Protein AF-A0AAV9LAZ7-F1 (afdb_monomer_lite)

Organism: NCBI:txid50273

Foldseek 3Di:
DPPDCPVLVVVLVVPPPPPDDDDDDLLVVLVVLQVVVLVPDDLDAADPVLVVVQVVLVVVCVVLVLDQPQVVVCVVPVLLVVLLVLLLVLLCVVCSNQSHYLQLSQLLSSLSRSVSSPDPDRDDSSVSNLSSLLSSQLSCVVPPPDRRPSCVDPCNVSSVVSNVVSCVSSVNSSDHDDPLSCLSNVCNVPPDDDVCSVVSSVVVSVVSSVVSPDD

Structure (mmCIF, N/CA/C/O backbone):
data_AF-A0AAV9LAZ7-F1
#
_entry.id   AF-A0AAV9LAZ7-F1
#
loop_
_atom_site.group_PDB
_atom_site.id
_atom_site.type_symbol
_atom_site.label_atom_id
_atom_site.label_alt_id
_atom_site.label_comp_id
_atom_site.label_asym_id
_atom_site.label_entity_id
_atom_site.label_seq_id
_atom_site.pdbx_PDB_ins_code
_atom_site.Cartn_x
_atom_site.Cartn_y
_atom_site.Cartn_z
_atom_site.occupancy
_atom_site.B_iso_or_equiv
_atom_site.auth_seq_id
_atom_site.auth_comp_id
_atom_site.auth_asym_id
_atom_site.auth_atom_id
_atom_site.pdbx_PDB_model_num
ATOM 1 N N . MET A 1 1 ? 15.248 10.815 -21.400 1.00 32.19 1 MET A N 1
ATOM 2 C CA . MET A 1 1 ? 16.342 9.823 -21.370 1.00 32.19 1 MET A CA 1
ATOM 3 C C . MET A 1 1 ? 15.747 8.508 -20.912 1.00 32.19 1 MET A C 1
ATOM 5 O O . MET A 1 1 ? 15.080 8.504 -19.887 1.00 32.19 1 MET A O 1
ATOM 9 N N . ALA A 1 2 ? 15.869 7.450 -21.712 1.00 30.05 2 ALA A N 1
ATOM 10 C CA . ALA A 1 2 ? 15.444 6.115 -21.309 1.00 30.05 2 ALA A CA 1
ATOM 11 C C . ALA A 1 2 ? 16.478 5.596 -20.306 1.00 30.05 2 ALA A C 1
ATOM 13 O O . ALA A 1 2 ? 17.638 5.443 -20.672 1.00 30.05 2 ALA A O 1
ATOM 14 N N . GLU A 1 3 ? 16.090 5.432 -19.042 1.00 40.31 3 GLU A N 1
ATOM 15 C CA . GLU A 1 3 ? 16.963 4.809 -18.047 1.00 40.31 3 GLU A CA 1
ATOM 16 C C . GLU A 1 3 ? 17.250 3.373 -18.489 1.00 40.31 3 GLU A C 1
ATOM 18 O O . GLU A 1 3 ? 16.327 2.610 -18.785 1.00 40.31 3 GLU A O 1
ATOM 23 N N . ASP A 1 4 ? 18.536 3.055 -18.629 1.00 41.69 4 ASP A N 1
ATOM 24 C CA . ASP A 1 4 ? 19.008 1.732 -19.001 1.00 41.69 4 ASP A CA 1
ATOM 25 C C . ASP A 1 4 ? 18.886 0.820 -17.787 1.00 41.69 4 ASP A C 1
ATOM 27 O O . ASP A 1 4 ? 19.677 0.841 -16.845 1.00 41.69 4 ASP A O 1
ATOM 31 N N . TRP A 1 5 ? 17.809 0.053 -17.792 1.00 41.12 5 TRP A N 1
ATOM 32 C CA . TRP A 1 5 ? 17.502 -0.862 -16.718 1.00 41.12 5 TRP A CA 1
ATOM 33 C C . TRP A 1 5 ? 18.360 -2.144 -16.749 1.00 41.12 5 TRP A C 1
ATOM 35 O O . TRP A 1 5 ? 18.297 -2.937 -15.808 1.00 41.12 5 TRP A O 1
ATOM 45 N N . GLY A 1 6 ? 19.161 -2.366 -17.800 1.00 35.44 6 GLY A N 1
ATOM 46 C CA . GLY A 1 6 ? 19.909 -3.608 -18.025 1.00 35.44 6 GLY A CA 1
ATOM 47 C C . GLY A 1 6 ? 20.908 -3.955 -16.918 1.00 35.44 6 GLY A C 1
ATOM 48 O O . GLY A 1 6 ? 20.970 -5.109 -16.485 1.00 35.44 6 GLY A O 1
ATOM 49 N N . ASP A 1 7 ? 21.627 -2.961 -16.399 1.00 43.12 7 ASP A N 1
ATOM 50 C CA . ASP A 1 7 ? 22.674 -3.173 -15.389 1.00 43.12 7 ASP A CA 1
ATOM 51 C C . ASP A 1 7 ? 22.112 -3.506 -14.001 1.00 43.12 7 ASP A C 1
ATOM 53 O O . ASP A 1 7 ? 22.652 -4.353 -13.285 1.00 43.12 7 ASP A O 1
ATOM 57 N N . ILE A 1 8 ? 20.969 -2.914 -13.639 1.00 39.97 8 ILE A N 1
ATOM 58 C CA . ILE A 1 8 ? 20.260 -3.227 -12.389 1.00 39.97 8 ILE A CA 1
ATOM 59 C C . ILE A 1 8 ? 19.784 -4.689 -12.411 1.00 39.97 8 ILE A C 1
ATOM 61 O O . ILE A 1 8 ? 19.845 -5.391 -11.400 1.00 39.97 8 ILE A O 1
ATOM 65 N N . PHE A 1 9 ? 19.344 -5.174 -13.574 1.00 42.06 9 PHE A N 1
ATOM 66 C CA . PHE A 1 9 ? 18.783 -6.516 -13.730 1.00 42.06 9 PHE A CA 1
ATOM 67 C C . PHE A 1 9 ? 19.828 -7.628 -13.728 1.00 42.06 9 PHE A C 1
ATOM 69 O O . PHE A 1 9 ? 19.547 -8.713 -13.216 1.00 42.06 9 PHE A O 1
ATOM 76 N N . LYS A 1 10 ? 21.040 -7.357 -14.220 1.00 39.84 10 LYS A N 1
ATOM 77 C CA . LYS A 1 10 ? 22.149 -8.320 -14.208 1.00 39.84 10 LYS A CA 1
ATOM 78 C C . LYS A 1 10 ? 22.588 -8.678 -12.784 1.00 39.84 10 LYS A C 1
ATOM 80 O O . LYS A 1 10 ? 22.866 -9.840 -12.500 1.00 39.84 10 LYS A O 1
ATOM 85 N N . ASN A 1 11 ? 22.554 -7.704 -11.875 1.00 41.25 11 ASN A N 1
ATOM 86 C CA . ASN A 1 11 ? 22.929 -7.898 -10.471 1.00 41.25 11 ASN A CA 1
ATOM 87 C C . ASN A 1 11 ? 21.871 -8.680 -9.667 1.00 41.25 11 ASN A C 1
ATOM 89 O O . ASN A 1 11 ? 22.219 -9.432 -8.762 1.00 41.25 11 ASN A O 1
ATOM 93 N N . LEU A 1 12 ? 20.585 -8.559 -10.021 1.00 36.44 12 LEU A N 1
ATOM 94 C CA . LEU A 1 12 ? 19.480 -9.273 -9.359 1.00 36.44 12 LEU A CA 1
ATOM 95 C C . LEU A 1 12 ? 19.344 -10.741 -9.797 1.00 36.44 12 LEU A C 1
ATOM 97 O O . LEU A 1 12 ? 18.797 -11.559 -9.062 1.00 36.44 12 LEU A O 1
ATOM 101 N N . GLN A 1 13 ? 19.809 -11.088 -11.001 1.00 35.75 13 GLN A N 1
ATOM 102 C CA . GLN A 1 13 ? 19.693 -12.446 -11.548 1.00 35.75 13 GLN A CA 1
ATOM 103 C C . GLN A 1 13 ? 20.624 -13.456 -10.856 1.00 35.75 13 GLN A C 1
ATOM 105 O O . GLN A 1 13 ? 20.338 -14.650 -10.866 1.00 35.75 13 GLN A O 1
ATOM 110 N N . MET A 1 14 ? 21.706 -12.987 -10.229 1.00 32.50 14 MET A N 1
ATOM 111 C CA . MET A 1 14 ? 22.690 -13.840 -9.554 1.00 32.50 14 MET A CA 1
ATOM 112 C C . MET A 1 14 ? 22.296 -14.263 -8.129 1.00 32.50 14 MET A C 1
ATOM 114 O O . MET A 1 14 ? 22.914 -15.176 -7.592 1.00 32.50 14 MET A O 1
ATOM 118 N N . SER A 1 15 ? 21.280 -13.647 -7.516 1.00 42.94 15 SER A N 1
ATOM 119 C CA . SER A 1 15 ? 20.953 -13.859 -6.095 1.00 42.94 15 SER A CA 1
ATOM 120 C C . SER A 1 15 ? 19.662 -14.628 -5.818 1.00 42.94 15 SER A C 1
ATOM 122 O O . SER A 1 15 ? 19.297 -14.842 -4.666 1.00 42.94 15 SER A O 1
ATOM 124 N N . ALA A 1 16 ? 18.962 -15.096 -6.853 1.00 39.38 16 ALA A N 1
ATOM 125 C CA . ALA A 1 16 ? 17.709 -15.836 -6.702 1.00 39.38 16 ALA A CA 1
ATOM 126 C C . ALA A 1 16 ? 17.864 -17.265 -6.121 1.00 39.38 16 ALA A C 1
ATOM 128 O O . ALA A 1 16 ? 16.851 -17.945 -5.971 1.00 39.38 16 ALA A O 1
ATOM 129 N N . ASN A 1 17 ? 19.085 -17.704 -5.787 1.00 38.69 17 ASN A N 1
ATOM 130 C CA . ASN A 1 17 ? 19.395 -19.074 -5.358 1.00 38.69 17 ASN A CA 1
ATOM 131 C C . ASN A 1 17 ? 19.405 -19.317 -3.833 1.00 38.69 17 ASN A C 1
ATOM 133 O O . ASN A 1 17 ? 19.654 -20.444 -3.421 1.00 38.69 17 ASN A O 1
ATOM 137 N N . GLU A 1 18 ? 19.111 -18.333 -2.982 1.00 43.81 18 GLU A N 1
ATOM 138 C CA . GLU A 1 18 ? 18.999 -18.557 -1.528 1.00 43.81 18 GLU A CA 1
ATOM 139 C C . GLU A 1 18 ? 17.523 -18.670 -1.118 1.00 43.81 18 GLU A C 1
ATOM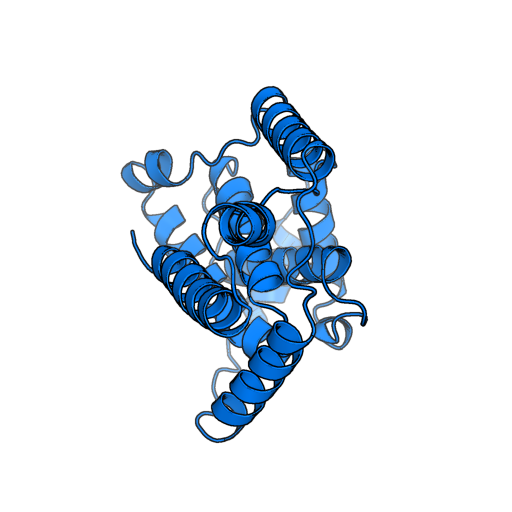 141 O O . GLU A 1 18 ? 16.879 -17.689 -0.750 1.00 43.81 18 GLU A O 1
ATOM 146 N N . GLN A 1 19 ? 16.963 -19.877 -1.256 1.00 49.44 19 GLN A N 1
ATOM 147 C CA . GLN A 1 19 ? 15.559 -20.192 -0.947 1.00 49.44 19 GLN A CA 1
ATOM 148 C C . GLN A 1 19 ? 15.339 -21.016 0.336 1.00 49.44 19 GLN A C 1
ATOM 150 O O . GLN A 1 19 ? 14.190 -21.301 0.657 1.00 49.44 19 GLN A O 1
ATOM 155 N N . ASP A 1 20 ? 16.372 -21.326 1.122 1.00 40.69 20 ASP A N 1
ATOM 156 C CA . ASP A 1 20 ? 16.262 -22.305 2.218 1.00 40.69 20 ASP A CA 1
ATOM 157 C C . ASP A 1 20 ? 16.606 -21.746 3.605 1.00 40.69 20 ASP A C 1
ATOM 159 O O . ASP A 1 20 ? 17.558 -22.208 4.224 1.00 40.69 20 ASP A O 1
ATOM 163 N N . ILE A 1 21 ? 15.857 -20.775 4.145 1.00 41.91 21 ILE A N 1
ATOM 164 C CA . ILE A 1 21 ? 16.032 -20.370 5.554 1.00 41.91 21 ILE A CA 1
ATOM 165 C C . ILE A 1 21 ? 14.666 -20.031 6.210 1.00 41.91 21 ILE A C 1
ATOM 167 O O . ILE A 1 21 ? 14.138 -18.940 6.034 1.00 41.91 21 ILE A O 1
ATOM 171 N N . LEU A 1 22 ? 14.172 -20.984 7.029 1.00 43.94 22 LEU A N 1
ATOM 172 C CA . LEU A 1 22 ? 13.288 -20.844 8.216 1.00 43.94 22 LEU A CA 1
ATOM 173 C C . LEU A 1 22 ? 11.753 -20.849 8.027 1.00 43.94 22 LEU A C 1
ATOM 175 O O . LEU A 1 22 ? 11.114 -19.823 7.828 1.00 43.94 22 LEU A O 1
ATOM 179 N N . ARG A 1 23 ? 11.136 -22.021 8.247 1.00 49.31 23 ARG A N 1
ATOM 180 C CA . ARG A 1 23 ? 9.678 -22.230 8.322 1.00 49.31 23 ARG A CA 1
ATOM 181 C C . ARG A 1 23 ? 9.313 -22.767 9.713 1.00 49.31 23 ARG A C 1
ATOM 183 O O . ARG A 1 23 ? 9.749 -23.862 10.056 1.00 49.31 23 ARG A O 1
ATOM 190 N N . GLY A 1 24 ? 8.544 -22.016 10.509 1.00 46.62 24 GLY A N 1
ATOM 191 C CA . GLY A 1 24 ? 7.929 -22.522 11.750 1.00 46.62 24 GLY A CA 1
ATOM 192 C C . GLY A 1 24 ? 7.879 -21.538 12.923 1.00 46.62 24 GLY A C 1
ATOM 193 O O . GLY A 1 24 ? 6.807 -21.061 13.287 1.00 46.62 24 GLY A O 1
ATOM 194 N N . ASP A 1 25 ? 9.022 -21.241 13.543 1.00 45.94 25 ASP A N 1
ATOM 195 C CA . ASP A 1 25 ? 9.042 -20.505 14.822 1.00 45.94 25 ASP A CA 1
ATOM 196 C C . ASP A 1 25 ? 8.963 -18.983 14.652 1.00 45.94 25 ASP A C 1
ATOM 198 O O . ASP A 1 25 ? 8.337 -18.283 15.448 1.00 45.94 25 ASP A O 1
ATOM 202 N N . TYR A 1 26 ? 9.500 -18.483 13.543 1.00 48.00 26 TYR A N 1
ATOM 203 C CA . TYR A 1 26 ? 9.501 -17.066 13.206 1.00 48.00 26 TYR A CA 1
ATOM 204 C C . TYR A 1 26 ? 8.103 -16.541 12.843 1.00 48.00 26 TYR A C 1
ATOM 206 O O . TYR A 1 26 ? 7.736 -15.449 13.262 1.00 48.00 26 TYR A O 1
ATOM 214 N N . GLU A 1 27 ? 7.271 -17.341 12.161 1.00 48.44 27 GLU A N 1
ATOM 215 C CA . GLU A 1 27 ? 5.889 -16.960 11.816 1.00 48.44 27 GLU A CA 1
ATOM 216 C C . GLU A 1 27 ? 5.062 -16.587 13.061 1.00 48.44 27 GLU A C 1
ATOM 218 O O . GLU A 1 27 ? 4.318 -15.607 13.033 1.00 48.44 27 GLU A O 1
ATOM 223 N N . ARG A 1 28 ? 5.231 -17.307 14.182 1.00 53.56 28 ARG A N 1
ATOM 224 C CA . ARG A 1 28 ? 4.541 -16.997 15.448 1.00 53.56 28 ARG A CA 1
ATOM 225 C C . ARG A 1 28 ? 5.052 -15.717 16.105 1.00 53.56 28 ARG A C 1
ATOM 227 O O . ARG A 1 28 ? 4.244 -14.920 16.579 1.00 53.56 28 ARG A O 1
ATOM 234 N N . GLU A 1 29 ? 6.365 -15.496 16.122 1.00 52.03 29 GLU A N 1
ATOM 235 C CA . GLU A 1 29 ? 6.960 -14.262 16.655 1.00 52.03 29 GLU A CA 1
ATOM 236 C C . GLU A 1 29 ? 6.496 -13.023 15.867 1.00 52.03 29 GLU A C 1
ATOM 238 O O . GLU A 1 29 ? 6.182 -11.981 16.446 1.00 52.03 29 GLU A O 1
ATOM 243 N N . PHE A 1 30 ? 6.389 -13.149 14.545 1.00 54.81 30 PHE A N 1
ATOM 244 C CA . PHE A 1 30 ? 5.939 -12.088 13.646 1.00 54.81 30 PHE A CA 1
ATOM 245 C C . PHE A 1 30 ? 4.470 -11.725 13.834 1.00 54.81 30 PHE A C 1
ATOM 247 O O . PHE A 1 30 ? 4.140 -10.542 13.945 1.00 54.81 30 PHE A O 1
ATOM 254 N N . VAL A 1 31 ? 3.600 -12.732 13.942 1.00 59.09 31 VAL A N 1
ATOM 255 C CA . VAL A 1 31 ? 2.182 -12.525 14.264 1.00 59.09 31 VAL A CA 1
ATOM 256 C C . VAL A 1 31 ? 2.043 -11.786 15.597 1.00 59.09 31 VAL A C 1
ATOM 258 O O . VAL A 1 31 ? 1.269 -10.836 15.686 1.00 59.09 31 VAL A O 1
ATOM 261 N N . HIS A 1 32 ? 2.844 -12.131 16.610 1.00 58.91 32 HIS A N 1
ATOM 262 C CA . HIS A 1 32 ? 2.835 -11.419 17.891 1.00 58.91 32 HIS A CA 1
ATOM 263 C C . HIS A 1 32 ? 3.279 -9.952 17.785 1.00 58.91 32 HIS A C 1
ATOM 265 O O . HIS A 1 32 ? 2.622 -9.088 18.368 1.00 58.91 32 HIS A O 1
ATOM 271 N N . LYS A 1 33 ? 4.344 -9.644 17.031 1.00 58.72 33 LYS A N 1
ATOM 272 C CA . LYS A 1 33 ? 4.785 -8.251 16.805 1.00 58.72 33 LYS A CA 1
ATOM 273 C C . LYS A 1 33 ? 3.717 -7.422 16.092 1.00 58.72 33 LYS A C 1
ATOM 275 O O . LYS A 1 33 ? 3.455 -6.291 16.491 1.00 58.72 33 LYS A O 1
ATOM 280 N N . GLN A 1 34 ? 3.064 -8.003 15.089 1.00 61.28 34 GLN A N 1
ATOM 281 C CA . GLN A 1 34 ? 2.001 -7.332 14.347 1.00 61.28 34 GLN A CA 1
ATOM 282 C C . GLN A 1 34 ? 0.755 -7.076 15.213 1.00 61.28 34 GLN A C 1
ATOM 284 O O . GLN A 1 34 ? 0.185 -5.990 15.141 1.00 61.28 34 GLN A O 1
ATOM 289 N N . ILE A 1 35 ? 0.365 -8.032 16.069 1.00 60.56 35 ILE A N 1
ATOM 290 C CA . ILE A 1 35 ? -0.735 -7.861 17.038 1.00 60.56 35 ILE A CA 1
ATOM 291 C C . ILE A 1 35 ? -0.438 -6.695 17.990 1.00 60.56 35 ILE A C 1
ATOM 293 O O . ILE A 1 35 ? -1.259 -5.789 18.118 1.00 60.56 35 ILE A O 1
ATOM 297 N N . LEU A 1 36 ? 0.756 -6.664 18.590 1.00 55.34 36 LEU A N 1
ATOM 298 C CA . LEU A 1 36 ? 1.176 -5.582 19.490 1.00 55.34 36 LEU A CA 1
ATOM 299 C C . LEU A 1 36 ? 1.120 -4.206 18.808 1.00 55.34 36 LEU A C 1
ATOM 301 O O . LEU A 1 36 ? 0.648 -3.237 19.398 1.00 55.34 36 LEU A O 1
ATOM 305 N N . ALA A 1 37 ? 1.555 -4.121 17.549 1.00 57.69 37 ALA A N 1
ATOM 306 C CA . ALA A 1 37 ? 1.538 -2.877 16.783 1.00 57.69 37 ALA A CA 1
ATOM 307 C C . ALA A 1 37 ? 0.117 -2.419 16.374 1.00 57.69 37 ALA A C 1
ATOM 309 O O . ALA A 1 37 ? -0.096 -1.252 16.040 1.00 57.69 37 ALA A O 1
ATOM 310 N N . GLU A 1 38 ? -0.872 -3.318 16.384 1.00 63.06 38 GLU A N 1
ATOM 311 C CA . GLU A 1 38 ? -2.281 -3.012 16.099 1.00 63.06 38 GLU A CA 1
ATOM 312 C C . GLU A 1 38 ? -3.082 -2.594 17.339 1.00 63.06 38 GLU A C 1
ATOM 314 O O . GLU A 1 38 ? -4.029 -1.798 17.222 1.00 63.06 38 GLU A O 1
ATOM 319 N N . GLU A 1 39 ? -2.702 -3.113 18.508 1.00 57.03 39 GLU A N 1
ATOM 320 C CA . GLU A 1 39 ? -3.325 -2.839 19.808 1.00 57.03 39 GLU A CA 1
ATOM 321 C C . GLU A 1 39 ? -3.084 -1.403 20.294 1.00 57.03 39 GLU A C 1
ATOM 323 O O . GLU A 1 39 ? -3.966 -0.816 20.918 1.00 57.03 39 GLU A O 1
ATOM 328 N N . THR A 1 40 ? -1.950 -0.790 19.946 1.00 52.72 40 THR A N 1
ATOM 329 C CA . THR A 1 40 ? -1.594 0.582 20.358 1.00 52.72 40 THR A CA 1
ATOM 330 C C . THR A 1 40 ? -2.358 1.687 19.617 1.00 52.72 40 THR A C 1
ATOM 332 O O . THR A 1 40 ? -2.263 2.857 19.984 1.00 52.72 40 THR A O 1
ATOM 335 N N . ASN A 1 41 ? -3.139 1.352 18.585 1.00 53.09 41 ASN A N 1
ATOM 336 C CA . ASN A 1 41 ? -3.828 2.345 17.760 1.00 53.09 41 ASN A CA 1
ATOM 337 C C . ASN A 1 41 ? -5.113 2.877 18.420 1.00 53.09 41 ASN A C 1
ATOM 339 O O . ASN A 1 41 ? -6.107 2.146 18.529 1.00 53.09 41 ASN A O 1
ATOM 343 N N . ASP A 1 42 ? -5.088 4.177 18.738 1.00 56.62 42 ASP A N 1
ATOM 344 C CA . ASP A 1 42 ? -6.204 5.006 19.206 1.00 56.62 42 ASP A CA 1
ATOM 345 C C . ASP A 1 42 ? -7.492 4.763 18.398 1.00 56.62 42 ASP A C 1
ATOM 347 O O . ASP A 1 42 ? -7.555 4.924 17.177 1.00 56.62 42 ASP A O 1
ATOM 351 N N . ILE A 1 43 ? -8.552 4.388 19.107 1.00 56.66 43 ILE A N 1
ATOM 352 C CA . ILE A 1 43 ? -9.865 4.001 18.570 1.00 56.66 43 ILE A CA 1
ATOM 353 C C . ILE A 1 43 ? -10.747 5.256 18.388 1.00 56.66 43 ILE A C 1
ATOM 355 O O . ILE A 1 43 ? -11.954 5.206 18.627 1.00 56.66 43 ILE A O 1
ATOM 359 N N . GLY A 1 44 ? -10.096 6.379 18.059 1.00 53.91 44 GLY A N 1
ATOM 360 C CA . GLY A 1 44 ? -10.436 7.720 18.535 1.00 53.91 44 GLY A CA 1
ATOM 361 C C . GLY A 1 44 ? -11.805 8.307 18.181 1.00 53.91 44 GLY A C 1
ATOM 362 O O . GLY A 1 44 ? -12.708 7.652 17.664 1.00 53.91 44 GLY A O 1
ATOM 363 N N . GLU A 1 45 ? -11.955 9.577 18.540 1.00 58.44 45 GLU A N 1
ATOM 364 C CA . GLU A 1 45 ? -13.228 10.304 18.562 1.00 58.44 45 GLU A CA 1
ATOM 365 C C . GLU A 1 45 ? -13.785 10.662 17.173 1.00 58.44 45 GLU A C 1
ATOM 367 O O . GLU A 1 45 ? -13.108 10.550 16.149 1.00 58.44 45 GLU A O 1
ATOM 372 N N . ASP A 1 46 ? -15.061 11.061 17.161 1.00 62.66 46 ASP A N 1
ATOM 373 C CA . ASP A 1 46 ? -15.769 11.574 15.987 1.00 62.66 46 ASP A CA 1
ATOM 374 C C . ASP A 1 46 ? -15.082 12.848 15.484 1.00 62.66 46 ASP A C 1
ATOM 376 O O . ASP A 1 46 ? -15.077 13.869 16.166 1.00 62.66 46 ASP A O 1
ATOM 380 N N . ASN A 1 47 ? -14.459 12.768 14.311 1.00 69.31 47 ASN A N 1
ATOM 381 C CA . ASN A 1 47 ? -13.767 13.888 13.695 1.00 69.31 47 ASN A CA 1
ATOM 382 C C . ASN A 1 47 ? -14.175 13.948 12.218 1.00 69.31 47 ASN A C 1
ATOM 384 O O . ASN A 1 47 ? -13.683 13.172 11.397 1.00 69.31 47 ASN A O 1
ATOM 388 N N . GLU A 1 48 ? -15.137 14.819 11.904 1.00 80.31 48 GLU A N 1
ATOM 389 C CA . GLU A 1 48 ? -15.610 15.043 10.532 1.00 80.31 48 GLU A CA 1
ATOM 390 C C . GLU A 1 48 ? -14.488 15.600 9.644 1.00 80.31 48 GLU A C 1
ATOM 392 O O . GLU A 1 48 ? -14.333 15.128 8.515 1.00 80.31 48 GLU A O 1
ATOM 397 N N . ASP A 1 49 ? -13.630 16.469 10.190 1.00 84.12 49 ASP A N 1
ATOM 398 C CA . ASP A 1 49 ? -12.470 17.029 9.486 1.00 84.12 49 ASP A CA 1
ATOM 399 C C . ASP A 1 49 ? -11.506 15.918 9.031 1.00 84.12 49 ASP A C 1
ATOM 401 O O . ASP A 1 49 ? -10.998 15.940 7.911 1.00 84.12 49 ASP A O 1
ATOM 405 N N . TYR A 1 50 ? -11.317 14.877 9.853 1.00 82.44 50 TYR A N 1
ATOM 406 C CA . TYR A 1 50 ? -10.473 13.724 9.507 1.00 82.44 50 TYR A CA 1
ATOM 407 C C . TYR A 1 50 ? -10.968 12.974 8.261 1.00 82.44 50 TYR A C 1
ATOM 409 O O . TYR A 1 50 ? -10.166 12.556 7.422 1.00 82.44 50 TYR A O 1
ATOM 417 N N . ILE A 1 51 ? -12.285 12.784 8.125 1.00 86.62 51 ILE A N 1
ATOM 418 C CA . ILE A 1 51 ? -12.853 12.159 6.922 1.00 86.62 51 ILE A CA 1
ATOM 419 C C . ILE A 1 51 ? -12.753 13.089 5.729 1.00 86.62 51 ILE A C 1
ATOM 421 O O . ILE A 1 51 ? -12.421 12.624 4.638 1.00 86.62 51 ILE A O 1
ATOM 425 N N . GLU A 1 52 ? -13.037 14.375 5.918 1.00 89.06 52 GLU A N 1
ATOM 426 C CA . GLU A 1 52 ? -12.955 15.355 4.842 1.00 89.06 52 GLU A CA 1
ATOM 427 C C . GLU A 1 52 ? -11.540 15.399 4.248 1.00 89.06 52 GLU A C 1
ATOM 429 O O . GLU A 1 52 ? -11.381 15.367 3.027 1.00 89.06 52 GLU A O 1
ATOM 434 N N . ASP A 1 53 ? -10.511 15.366 5.094 1.00 87.44 53 ASP A N 1
ATOM 435 C CA . ASP A 1 53 ? -9.114 15.318 4.665 1.00 87.44 53 ASP A CA 1
ATOM 436 C C . ASP A 1 53 ? -8.779 14.031 3.903 1.00 87.44 53 ASP A C 1
ATOM 438 O O . ASP A 1 53 ? -8.155 14.088 2.841 1.00 87.44 53 ASP A O 1
ATOM 442 N N . MET A 1 54 ? -9.249 12.867 4.365 1.00 87.12 54 MET A N 1
ATOM 443 C CA . MET A 1 54 ? -9.074 11.616 3.616 1.00 87.12 54 MET A CA 1
ATOM 444 C C . MET A 1 54 ? -9.779 11.648 2.253 1.00 87.12 54 MET A C 1
ATOM 446 O O . MET A 1 54 ? -9.229 11.179 1.258 1.00 87.12 54 MET A O 1
ATOM 450 N N . LEU A 1 55 ? -10.979 12.219 2.165 1.00 89.69 55 LEU A N 1
ATOM 451 C CA . LEU A 1 55 ? -11.689 12.345 0.890 1.00 89.69 55 LEU A CA 1
ATOM 452 C C . LEU A 1 55 ? -10.969 13.301 -0.069 1.00 89.69 55 LEU A C 1
ATOM 454 O O . LEU A 1 55 ? -10.856 12.992 -1.256 1.00 89.69 55 LEU A O 1
ATOM 458 N N . LYS A 1 56 ? -10.416 14.409 0.439 1.00 90.75 56 LYS A N 1
ATOM 459 C CA . LYS A 1 56 ? -9.573 15.327 -0.345 1.00 90.75 56 LYS A CA 1
ATOM 460 C C . LYS A 1 56 ? -8.322 14.633 -0.882 1.00 90.75 56 LYS A C 1
ATOM 462 O O . LYS A 1 56 ? -7.946 14.863 -2.030 1.00 90.75 56 LYS A O 1
ATOM 467 N N . GLU A 1 57 ? -7.670 13.785 -0.087 1.00 88.31 57 GLU A N 1
ATOM 468 C CA . GLU A 1 57 ? -6.522 13.000 -0.560 1.00 88.31 57 GLU A CA 1
ATOM 469 C C . GLU A 1 57 ? -6.928 12.015 -1.671 1.00 88.31 57 GLU A C 1
ATOM 471 O O . GLU A 1 57 ? -6.258 11.950 -2.706 1.00 88.31 57 GLU A O 1
ATOM 476 N N . GLU A 1 58 ? -8.058 11.314 -1.529 1.00 88.19 58 GLU A N 1
ATOM 477 C CA . GLU A 1 58 ? -8.576 10.413 -2.574 1.00 88.19 58 GLU A CA 1
ATOM 478 C C . GLU A 1 58 ? -8.951 11.165 -3.864 1.00 88.19 58 GLU A C 1
ATOM 480 O O . GLU A 1 58 ? -8.692 10.691 -4.975 1.00 88.19 58 GLU A O 1
ATOM 485 N N . GLU A 1 59 ? -9.479 12.383 -3.749 1.00 89.56 59 GLU A N 1
ATOM 486 C CA . GLU A 1 59 ? -9.747 13.248 -4.899 1.00 89.56 59 GLU A CA 1
ATOM 487 C C . GLU A 1 59 ? -8.452 13.669 -5.614 1.00 89.56 59 GLU A C 1
ATOM 489 O O . GLU A 1 59 ? -8.358 13.551 -6.841 1.00 89.56 59 GLU A O 1
ATOM 494 N N . LYS A 1 60 ? -7.411 14.085 -4.875 1.00 89.25 60 LYS A N 1
ATOM 495 C CA . LYS A 1 60 ? -6.092 14.423 -5.452 1.00 89.25 60 LYS A CA 1
ATOM 496 C C . LYS A 1 60 ? -5.522 13.259 -6.261 1.00 89.25 60 LYS A C 1
ATOM 498 O O . LYS A 1 60 ? -5.006 13.454 -7.365 1.00 89.25 60 LYS A O 1
ATOM 503 N N . ILE A 1 61 ? -5.648 12.044 -5.736 1.00 86.44 61 ILE A N 1
ATOM 504 C CA . ILE A 1 61 ? -5.240 10.800 -6.394 1.00 86.44 61 ILE A CA 1
ATOM 505 C C . ILE A 1 61 ? -6.002 10.588 -7.707 1.00 86.44 61 ILE A C 1
ATOM 507 O O . ILE A 1 61 ? -5.394 10.264 -8.737 1.00 86.44 61 ILE A O 1
ATOM 511 N N . ALA A 1 62 ? -7.325 10.758 -7.673 1.00 86.50 62 ALA A N 1
ATOM 512 C CA . ALA A 1 62 ? -8.185 10.586 -8.836 1.00 86.50 62 ALA A CA 1
ATOM 513 C C . ALA A 1 62 ? -7.844 11.600 -9.937 1.00 86.50 62 ALA A C 1
ATOM 515 O O . ALA A 1 62 ? -7.643 11.207 -11.090 1.00 86.50 62 ALA A O 1
ATOM 516 N N . ILE A 1 63 ? -7.680 12.877 -9.574 1.00 86.38 63 ILE A N 1
ATOM 517 C CA . ILE A 1 63 ? -7.279 13.965 -10.482 1.00 86.38 63 ILE A CA 1
ATOM 518 C C . ILE A 1 63 ? -5.903 13.691 -11.097 1.00 86.38 63 ILE A C 1
ATOM 520 O O . ILE A 1 63 ? -5.692 13.909 -12.292 1.00 86.38 63 ILE A O 1
ATOM 524 N N . ALA A 1 64 ? -4.964 13.156 -10.315 1.00 84.06 64 ALA A N 1
ATOM 525 C CA . ALA A 1 64 ? -3.641 12.784 -10.806 1.00 84.06 64 ALA A CA 1
ATOM 526 C C . ALA A 1 64 ? -3.660 11.586 -11.776 1.00 84.06 64 ALA A C 1
ATOM 528 O O . ALA A 1 64 ? -2.638 11.297 -12.408 1.00 84.06 64 ALA A O 1
ATOM 529 N N . GLY A 1 65 ? -4.800 10.900 -11.921 1.00 81.62 65 GLY A N 1
ATOM 530 C CA . GLY A 1 65 ? -4.951 9.711 -12.756 1.00 81.62 65 GLY A CA 1
ATOM 531 C C . GLY A 1 65 ? -4.271 8.474 -12.169 1.00 81.62 65 GLY A C 1
ATOM 532 O O . GLY A 1 65 ? -3.997 7.528 -12.906 1.00 81.62 65 GLY A O 1
ATOM 533 N N . LEU A 1 66 ? -4.001 8.473 -10.860 1.00 80.50 66 LEU A N 1
ATOM 534 C CA . LEU A 1 66 ? -3.307 7.401 -10.135 1.00 80.50 66 LEU A CA 1
ATOM 535 C C . LEU A 1 66 ? -4.269 6.317 -9.623 1.00 80.50 66 LEU A C 1
ATOM 537 O O . LEU A 1 66 ? -3.971 5.611 -8.658 1.00 80.50 66 LEU A O 1
ATOM 541 N N . THR A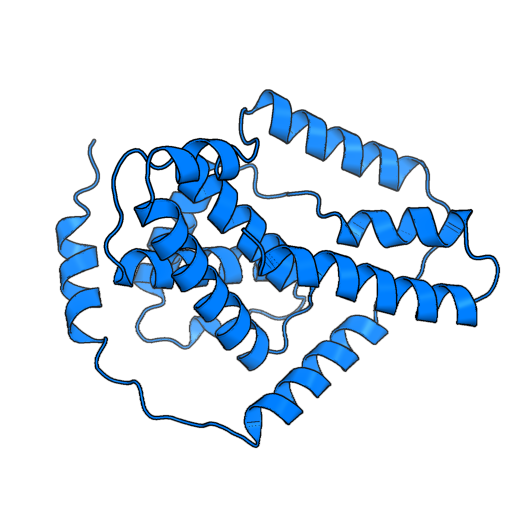 1 67 ? -5.431 6.182 -10.262 1.00 81.88 67 THR A N 1
ATOM 542 C CA . THR A 1 67 ? -6.421 5.158 -9.927 1.00 81.88 67 THR A CA 1
ATOM 543 C C . THR A 1 67 ? -5.910 3.762 -10.280 1.00 81.88 67 THR A C 1
ATOM 545 O O . THR A 1 67 ? -5.204 3.567 -11.273 1.00 81.88 67 THR A O 1
ATOM 548 N N . ASN A 1 68 ? -6.267 2.767 -9.463 1.00 82.31 68 ASN A N 1
ATOM 549 C CA . ASN A 1 68 ? -5.894 1.379 -9.718 1.00 82.31 68 ASN A CA 1
ATOM 550 C C . ASN A 1 68 ? -6.630 0.863 -10.966 1.00 82.31 68 ASN A C 1
ATOM 552 O O . ASN A 1 68 ? -7.848 0.695 -10.959 1.00 82.31 68 ASN A O 1
ATOM 556 N N . ARG A 1 69 ? -5.883 0.608 -12.043 1.00 83.75 69 ARG A N 1
ATOM 557 C CA . ARG A 1 69 ? -6.390 0.031 -13.301 1.00 83.75 69 ARG A CA 1
ATOM 558 C C . ARG A 1 69 ? -5.947 -1.418 -13.483 1.00 83.75 69 ARG A C 1
ATOM 560 O O . ARG A 1 69 ? -6.215 -2.009 -14.528 1.00 83.75 69 ARG A O 1
ATOM 567 N N . LEU A 1 70 ? -5.260 -1.990 -12.496 1.00 82.81 70 LEU A N 1
ATOM 568 C CA . LEU A 1 70 ? -4.671 -3.316 -12.583 1.00 82.81 70 LEU A CA 1
ATOM 569 C C . LEU A 1 70 ? -5.707 -4.406 -12.884 1.00 82.81 70 LEU A C 1
ATOM 571 O O . LEU A 1 70 ? -5.439 -5.164 -13.815 1.00 82.81 70 LEU A O 1
ATOM 575 N N . PRO A 1 71 ? -6.897 -4.451 -12.242 1.00 82.94 71 PRO A N 1
ATOM 576 C CA . PRO A 1 71 ? -7.896 -5.485 -12.532 1.00 82.94 71 PRO A CA 1
ATOM 577 C C . PRO A 1 71 ? -8.356 -5.513 -13.997 1.00 82.94 71 PRO A C 1
ATOM 579 O O . PRO A 1 71 ? -8.616 -6.573 -14.553 1.00 82.94 71 PRO A O 1
ATOM 582 N N . LEU A 1 72 ? -8.423 -4.353 -14.660 1.00 83.81 72 LEU A N 1
ATOM 583 C CA . LEU A 1 72 ? -8.764 -4.275 -16.086 1.00 83.81 72 LEU A CA 1
ATOM 584 C C . LEU A 1 72 ? -7.607 -4.756 -16.971 1.00 83.81 72 LEU A C 1
ATOM 586 O O . LEU A 1 72 ? -7.817 -5.337 -18.036 1.00 83.81 72 LEU A O 1
ATOM 590 N N . ARG A 1 73 ? -6.367 -4.497 -16.549 1.00 84.75 73 ARG A N 1
ATOM 591 C CA . ARG A 1 73 ? -5.171 -4.838 -17.322 1.00 84.75 73 ARG A CA 1
ATOM 592 C C . ARG A 1 73 ? -4.773 -6.301 -17.185 1.00 84.75 73 ARG A C 1
ATOM 594 O O . ARG A 1 73 ? -4.267 -6.855 -18.155 1.00 84.75 73 ARG A O 1
ATOM 601 N N . THR A 1 74 ? -5.009 -6.939 -16.041 1.00 85.19 7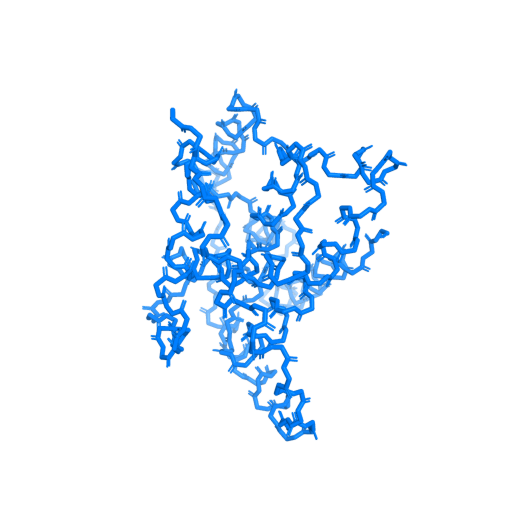4 THR A N 1
ATOM 602 C CA . THR A 1 74 ? -4.697 -8.366 -15.834 1.00 85.19 74 THR A CA 1
ATOM 603 C C . THR A 1 74 ? -5.469 -9.270 -16.793 1.00 85.19 74 THR A C 1
ATOM 605 O O . THR A 1 74 ? -4.926 -10.288 -17.210 1.00 85.19 74 THR A O 1
ATOM 608 N N . ILE A 1 75 ? -6.660 -8.849 -17.241 1.00 84.25 75 ILE A N 1
ATOM 609 C CA . ILE A 1 75 ? -7.449 -9.539 -18.278 1.00 84.25 75 ILE A CA 1
ATOM 610 C C . ILE A 1 75 ? -6.665 -9.658 -19.594 1.00 84.25 75 ILE A C 1
ATOM 612 O O . ILE A 1 75 ? -6.690 -10.700 -20.242 1.00 84.25 75 ILE A O 1
ATOM 616 N N . SER A 1 76 ? -5.965 -8.595 -20.003 1.00 84.75 76 SER A N 1
ATOM 617 C CA . SER A 1 76 ? -5.222 -8.557 -21.274 1.00 84.75 76 SER A CA 1
ATOM 618 C C . SER A 1 76 ? -3.741 -8.915 -21.133 1.00 84.75 76 SER A C 1
ATOM 620 O O . SER A 1 76 ? -3.084 -9.237 -22.121 1.00 84.75 76 SER A O 1
ATOM 622 N N . LEU A 1 77 ? -3.197 -8.861 -19.916 1.00 87.19 77 LEU A N 1
ATOM 623 C CA . LEU A 1 77 ? -1.777 -9.046 -19.631 1.00 87.19 77 LEU A CA 1
ATOM 624 C C . LEU A 1 77 ? -1.600 -9.976 -18.413 1.00 87.19 77 LEU A C 1
ATOM 626 O O . LEU A 1 77 ? -1.332 -9.490 -17.314 1.00 87.19 77 LEU A O 1
ATOM 630 N N . PRO A 1 78 ? -1.678 -11.311 -18.587 1.00 85.94 78 PRO A N 1
ATOM 631 C CA . PRO A 1 78 ? -1.610 -12.278 -17.481 1.00 85.94 78 PRO A CA 1
ATOM 632 C C . PRO A 1 78 ? -0.332 -12.193 -16.638 1.00 85.94 78 PRO A C 1
ATOM 634 O O . PRO A 1 78 ? -0.332 -12.500 -15.450 1.00 85.94 78 PRO A O 1
ATOM 637 N N . TRP A 1 79 ? 0.769 -11.715 -17.225 1.00 85.31 79 TRP A N 1
ATOM 638 C CA . TRP A 1 79 ? 2.017 -11.501 -16.494 1.00 85.31 79 TRP A CA 1
ATOM 639 C C . TRP A 1 79 ? 1.893 -10.452 -15.380 1.00 85.31 79 TRP A C 1
ATOM 641 O O . TRP A 1 79 ? 2.686 -10.478 -14.442 1.00 85.31 79 TRP A O 1
ATOM 651 N N . LEU A 1 80 ? 0.926 -9.528 -15.459 1.00 88.12 80 LEU A N 1
ATOM 652 C CA . LEU A 1 80 ? 0.665 -8.567 -14.385 1.00 88.12 80 LEU A CA 1
ATOM 653 C C . LEU A 1 80 ? 0.204 -9.283 -13.119 1.00 88.12 80 LEU A C 1
ATOM 655 O O . LEU A 1 80 ? 0.614 -8.893 -12.031 1.00 88.12 80 LEU A O 1
ATOM 659 N N . LEU A 1 81 ? -0.592 -10.346 -13.264 1.00 87.38 81 LEU A N 1
ATOM 660 C CA . LEU A 1 81 ? -1.035 -11.164 -12.141 1.00 87.38 81 LEU A CA 1
ATOM 661 C C . LEU A 1 81 ? 0.139 -11.938 -11.528 1.00 87.38 81 LEU A C 1
ATOM 663 O O . LEU A 1 81 ? 0.301 -11.955 -10.313 1.00 87.38 81 LEU A O 1
ATOM 667 N N . GLU A 1 82 ? 1.016 -12.501 -12.364 1.00 87.12 82 GLU A N 1
ATOM 668 C CA . GLU A 1 82 ? 2.253 -13.165 -11.922 1.00 87.12 82 GLU A CA 1
ATOM 669 C C . GLU A 1 82 ? 3.162 -12.206 -11.126 1.00 87.12 82 GLU A C 1
ATOM 671 O O . GLU A 1 82 ? 3.635 -12.534 -10.033 1.00 87.12 82 GLU A O 1
ATOM 676 N N . ALA A 1 83 ? 3.370 -10.991 -11.646 1.00 88.75 83 ALA A N 1
ATOM 677 C CA . ALA A 1 83 ? 4.164 -9.958 -10.986 1.00 88.75 83 ALA A CA 1
ATOM 678 C C . ALA A 1 83 ? 3.519 -9.494 -9.673 1.00 88.75 83 ALA A C 1
ATOM 680 O O . ALA A 1 83 ? 4.212 -9.381 -8.662 1.00 88.75 83 ALA A O 1
ATOM 681 N N . ARG A 1 84 ? 2.197 -9.278 -9.673 1.00 90.44 84 ARG A N 1
ATOM 682 C CA . ARG A 1 84 ? 1.422 -8.914 -8.483 1.00 90.44 84 ARG A CA 1
ATOM 683 C C . ARG A 1 84 ? 1.550 -9.984 -7.404 1.00 90.44 84 ARG A C 1
ATOM 685 O O . ARG A 1 84 ? 1.958 -9.665 -6.296 1.00 90.44 84 ARG A O 1
ATOM 692 N N . ASN A 1 85 ? 1.296 -11.250 -7.728 1.00 88.31 85 ASN A N 1
ATOM 693 C CA . ASN A 1 85 ? 1.363 -12.354 -6.767 1.00 88.31 85 ASN A CA 1
ATOM 694 C C . ASN A 1 85 ? 2.772 -12.529 -6.194 1.00 88.31 85 ASN A C 1
ATOM 696 O O . ASN A 1 85 ? 2.933 -12.721 -4.989 1.00 88.31 85 ASN A O 1
ATOM 700 N N . THR A 1 86 ? 3.798 -12.382 -7.036 1.00 88.06 86 THR A N 1
ATOM 701 C CA . THR A 1 86 ? 5.192 -12.376 -6.575 1.00 88.06 86 THR A CA 1
ATOM 702 C C . THR A 1 86 ? 5.430 -11.239 -5.587 1.00 88.06 86 THR A C 1
ATOM 704 O O . THR A 1 86 ? 6.011 -11.459 -4.525 1.00 88.06 86 THR A O 1
ATOM 707 N N . ALA A 1 87 ? 4.975 -10.028 -5.904 1.00 90.06 87 ALA A N 1
ATOM 708 C CA . ALA A 1 87 ? 5.152 -8.880 -5.031 1.00 90.06 87 ALA A CA 1
ATOM 709 C C . ALA A 1 87 ? 4.401 -9.050 -3.699 1.00 90.06 87 ALA A C 1
ATOM 711 O O . ALA A 1 87 ? 4.990 -8.828 -2.646 1.00 90.06 87 ALA A O 1
ATOM 712 N N . ILE A 1 88 ? 3.153 -9.526 -3.730 1.00 86.19 88 ILE A N 1
ATOM 713 C CA . ILE A 1 88 ? 2.333 -9.800 -2.539 1.00 86.19 88 ILE A CA 1
ATOM 714 C C . ILE A 1 88 ? 3.018 -10.796 -1.623 1.00 86.19 88 ILE A C 1
ATOM 716 O O . ILE A 1 88 ? 3.168 -10.523 -0.436 1.00 86.19 88 ILE A O 1
ATOM 720 N N . TYR A 1 89 ? 3.475 -11.922 -2.175 1.00 84.94 89 TYR A N 1
ATOM 721 C CA . TYR A 1 89 ? 4.190 -12.928 -1.400 1.00 84.94 89 TYR A CA 1
ATOM 722 C C . TYR A 1 89 ? 5.383 -12.309 -0.664 1.00 84.94 89 TYR A C 1
ATOM 724 O O . TYR A 1 89 ? 5.549 -12.529 0.530 1.00 84.94 89 TYR A O 1
ATOM 732 N N . ASN A 1 90 ? 6.177 -11.481 -1.351 1.00 84.69 90 ASN A N 1
ATOM 733 C CA . ASN A 1 90 ? 7.345 -10.845 -0.744 1.00 84.69 90 ASN A CA 1
ATOM 734 C C . ASN A 1 90 ? 6.951 -9.771 0.279 1.00 84.69 90 ASN A C 1
ATOM 736 O O . ASN A 1 90 ? 7.567 -9.714 1.332 1.00 84.69 90 ASN A O 1
ATOM 740 N N . ILE A 1 91 ? 5.919 -8.961 0.030 1.00 86.75 91 ILE A N 1
ATOM 741 C CA . ILE A 1 91 ? 5.439 -7.959 0.996 1.00 86.75 91 ILE A CA 1
ATOM 742 C C . ILE A 1 91 ? 4.926 -8.633 2.267 1.00 86.75 91 ILE A C 1
ATOM 744 O O . ILE A 1 91 ? 5.279 -8.203 3.358 1.00 86.75 91 ILE A O 1
ATOM 748 N N . VAL A 1 92 ? 4.102 -9.675 2.145 1.00 79.88 92 VAL A N 1
ATOM 749 C CA . VAL A 1 92 ? 3.531 -10.374 3.305 1.00 79.88 92 VAL A CA 1
ATOM 750 C C . VAL A 1 92 ? 4.623 -11.108 4.071 1.00 79.88 92 VAL A C 1
ATOM 752 O O . VAL A 1 92 ? 4.687 -10.991 5.290 1.00 79.88 92 VAL A O 1
ATOM 755 N N . TYR A 1 93 ? 5.513 -11.808 3.365 1.00 76.81 93 TYR A N 1
ATOM 756 C CA . TYR A 1 93 ? 6.633 -12.508 3.985 1.00 76.81 93 TYR A CA 1
ATOM 757 C C . TYR A 1 93 ? 7.555 -11.534 4.727 1.00 76.81 93 TYR A C 1
ATOM 759 O O . TYR A 1 93 ? 7.791 -11.683 5.920 1.00 76.81 93 TYR A O 1
ATOM 767 N N . ILE A 1 94 ? 8.019 -10.487 4.045 1.00 73.00 94 ILE A N 1
ATOM 768 C CA . ILE A 1 94 ? 9.025 -9.559 4.571 1.00 73.00 94 ILE A CA 1
ATOM 769 C C . ILE A 1 94 ? 8.409 -8.598 5.588 1.00 73.00 94 ILE A C 1
ATOM 771 O O . ILE A 1 94 ? 8.985 -8.371 6.647 1.00 73.00 94 ILE A O 1
ATOM 775 N N . GLY A 1 95 ? 7.216 -8.074 5.310 1.00 67.19 95 GLY A N 1
ATOM 776 C CA . GLY A 1 95 ? 6.451 -7.271 6.261 1.00 67.19 95 GLY A CA 1
ATOM 777 C C . GLY A 1 95 ? 6.129 -8.056 7.532 1.00 67.19 95 GLY A C 1
ATOM 778 O O . GLY A 1 95 ? 6.293 -7.523 8.629 1.00 67.19 95 GLY A O 1
ATOM 779 N N . GLY A 1 96 ? 5.779 -9.339 7.395 1.00 65.00 96 GLY A N 1
ATOM 780 C CA . GLY A 1 96 ? 5.684 -10.272 8.515 1.00 65.00 96 GLY A CA 1
ATOM 781 C C . GLY A 1 96 ? 6.995 -10.338 9.294 1.00 65.00 96 GLY A C 1
ATOM 782 O O . GLY A 1 96 ? 6.996 -10.063 10.491 1.00 65.00 96 GLY A O 1
ATOM 783 N N . CYS A 1 97 ? 8.125 -10.580 8.618 1.00 65.38 97 CYS A N 1
ATOM 784 C CA . CYS A 1 97 ? 9.438 -10.653 9.266 1.00 65.38 97 CYS A CA 1
ATOM 785 C C . CYS A 1 97 ? 9.806 -9.415 10.099 1.00 65.38 97 CYS A C 1
ATOM 787 O O . CYS A 1 97 ? 10.450 -9.531 11.143 1.00 65.38 97 CYS A O 1
ATOM 789 N N . PHE A 1 98 ? 9.389 -8.229 9.660 1.00 67.56 98 PHE A N 1
ATOM 790 C CA . PHE A 1 98 ? 9.649 -6.975 10.367 1.00 67.56 98 PHE A CA 1
ATOM 791 C C . PHE A 1 98 ? 8.549 -6.579 11.361 1.00 67.56 98 PHE A C 1
ATOM 793 O O . PHE A 1 98 ? 8.713 -5.592 12.072 1.00 67.56 98 PHE A O 1
ATOM 800 N N . GLY A 1 99 ? 7.453 -7.340 11.450 1.00 70.81 99 GLY A N 1
ATOM 801 C CA . GLY A 1 99 ? 6.340 -7.054 12.357 1.00 70.81 99 GLY A CA 1
ATOM 802 C C . GLY A 1 99 ? 5.610 -5.747 12.042 1.00 70.81 99 GLY A C 1
ATOM 803 O O . GLY A 1 99 ? 5.055 -5.135 12.952 1.00 70.81 99 GLY A O 1
ATOM 804 N N . VAL A 1 100 ? 5.631 -5.297 10.782 1.00 78.50 100 VAL A N 1
ATOM 805 C CA . VAL A 1 100 ? 4.994 -4.029 10.391 1.00 78.50 100 VAL A CA 1
ATOM 806 C C . VAL A 1 100 ? 3.469 -4.135 10.457 1.00 78.50 100 VAL A C 1
ATOM 808 O O . VAL A 1 100 ? 2.873 -5.213 10.314 1.00 78.50 100 VAL A O 1
ATOM 811 N N . ARG A 1 101 ? 2.804 -2.997 10.638 1.00 84.38 101 ARG A N 1
ATOM 812 C CA . ARG A 1 101 ? 1.348 -2.928 10.815 1.00 84.38 101 ARG A CA 1
ATOM 813 C C . ARG A 1 101 ? 0.611 -3.360 9.547 1.00 84.38 101 ARG A C 1
ATOM 815 O O . ARG A 1 101 ? 1.077 -3.131 8.430 1.00 84.38 101 ARG A O 1
ATOM 822 N N . LYS A 1 102 ? -0.600 -3.918 9.684 1.00 84.75 102 LYS A N 1
ATOM 823 C CA . LYS A 1 102 ? -1.445 -4.278 8.522 1.00 84.75 102 LYS A CA 1
ATOM 824 C C . LYS A 1 102 ? -1.716 -3.097 7.586 1.00 84.75 102 LYS A C 1
ATOM 826 O O . LYS A 1 102 ? -1.751 -3.292 6.377 1.00 84.75 102 LYS A O 1
ATOM 831 N N . ILE A 1 103 ? -1.841 -1.874 8.112 1.00 86.50 103 ILE A N 1
ATOM 832 C CA . ILE A 1 103 ? -1.960 -0.662 7.282 1.00 86.50 103 ILE A CA 1
ATOM 833 C C . ILE A 1 103 ? -0.735 -0.452 6.381 1.00 86.50 103 ILE A C 1
ATOM 835 O O . ILE A 1 103 ? -0.885 -0.091 5.215 1.00 86.50 103 ILE A O 1
ATOM 839 N N . THR A 1 104 ? 0.460 -0.754 6.880 1.00 88.94 104 THR A N 1
ATOM 840 C CA . THR A 1 104 ? 1.728 -0.650 6.153 1.00 88.94 104 THR A CA 1
ATOM 841 C C . THR A 1 104 ? 1.798 -1.694 5.045 1.00 88.94 104 THR A C 1
ATOM 843 O O . THR A 1 104 ? 2.055 -1.353 3.891 1.00 88.94 104 THR A O 1
ATOM 846 N N . VAL A 1 105 ? 1.462 -2.950 5.359 1.00 88.38 105 VAL A N 1
ATOM 847 C CA . VAL A 1 105 ? 1.347 -4.044 4.375 1.00 88.38 105 VAL A CA 1
ATOM 848 C C . VAL A 1 105 ? 0.336 -3.692 3.280 1.00 88.38 105 VAL A C 1
ATOM 850 O O . VAL A 1 105 ? 0.640 -3.800 2.091 1.00 88.38 105 VAL A O 1
ATOM 853 N N . TYR A 1 106 ? -0.852 -3.225 3.666 1.00 89.88 106 TYR A N 1
ATOM 854 C CA . TYR A 1 106 ? -1.910 -2.856 2.727 1.00 89.88 106 TYR A CA 1
ATOM 855 C C . TYR A 1 106 ? -1.482 -1.693 1.825 1.00 89.88 106 TYR A C 1
ATOM 857 O O . TYR A 1 106 ? -1.665 -1.743 0.610 1.00 89.88 106 TYR A O 1
ATOM 865 N N . THR A 1 107 ? -0.852 -0.663 2.392 1.00 91.69 107 THR A N 1
ATOM 866 C CA . THR A 1 107 ? -0.343 0.487 1.627 1.00 91.69 107 THR A CA 1
ATOM 867 C C . THR A 1 107 ? 0.736 0.059 0.637 1.00 91.69 107 THR A C 1
ATOM 869 O O . THR A 1 107 ? 0.690 0.454 -0.529 1.00 91.69 107 THR A O 1
ATOM 872 N N . ALA A 1 108 ? 1.662 -0.810 1.053 1.00 92.81 108 ALA A N 1
ATOM 873 C CA . ALA A 1 108 ? 2.674 -1.372 0.163 1.00 92.81 108 ALA A CA 1
ATOM 874 C C . ALA A 1 108 ? 2.037 -2.071 -1.049 1.00 92.81 108 ALA A C 1
ATOM 876 O O . ALA A 1 108 ? 2.493 -1.908 -2.181 1.00 92.81 108 ALA A O 1
ATOM 877 N N . MET A 1 109 ? 0.936 -2.791 -0.835 1.00 90.81 109 MET A N 1
ATOM 878 C CA . MET A 1 109 ? 0.186 -3.419 -1.919 1.00 90.81 109 MET A CA 1
ATOM 879 C C . MET A 1 109 ? -0.529 -2.420 -2.831 1.00 90.81 109 MET A C 1
ATOM 881 O O . MET A 1 109 ? -0.509 -2.605 -4.047 1.00 90.81 109 MET A O 1
ATOM 885 N N . ILE A 1 110 ? -1.100 -1.340 -2.290 1.00 91.31 110 ILE A N 1
ATOM 886 C CA . ILE A 1 110 ? -1.661 -0.253 -3.109 1.00 91.31 110 ILE A CA 1
ATOM 887 C C . ILE A 1 110 ? -0.585 0.324 -4.036 1.00 91.31 110 ILE A C 1
ATOM 889 O O . ILE A 1 110 ? -0.847 0.527 -5.225 1.00 91.31 110 ILE A O 1
ATOM 893 N N . TYR A 1 111 ? 0.624 0.565 -3.517 1.00 93.19 111 TYR A N 1
ATOM 894 C CA . TYR A 1 111 ? 1.741 1.034 -4.333 1.00 93.19 111 TYR A CA 1
ATOM 895 C C . TYR A 1 111 ? 2.063 0.041 -5.457 1.00 93.19 111 TYR A C 1
ATOM 897 O O . TYR A 1 111 ? 2.163 0.448 -6.613 1.00 93.19 111 TYR A O 1
ATOM 905 N N . VAL A 1 112 ? 2.161 -1.260 -5.165 1.00 92.94 112 VAL A N 1
ATOM 906 C CA . VAL A 1 112 ? 2.391 -2.288 -6.197 1.00 92.94 112 VAL A CA 1
ATOM 907 C C . VAL A 1 112 ? 1.300 -2.250 -7.264 1.00 92.94 112 VAL A C 1
ATOM 909 O O . VAL A 1 112 ? 1.609 -2.167 -8.455 1.00 92.94 112 VAL A O 1
ATOM 912 N N . ASP A 1 113 ? 0.032 -2.275 -6.856 1.00 91.25 113 ASP A N 1
ATOM 913 C CA . ASP A 1 113 ? -1.091 -2.367 -7.785 1.00 91.25 113 ASP A CA 1
ATOM 914 C C . ASP A 1 113 ? -1.143 -1.152 -8.725 1.00 91.25 113 ASP A C 1
ATOM 916 O O . ASP A 1 113 ? -1.346 -1.280 -9.939 1.00 91.25 113 ASP A O 1
ATOM 920 N N . ARG A 1 114 ? -0.881 0.045 -8.195 1.00 89.31 114 ARG A N 1
ATOM 921 C CA . ARG A 1 114 ? -0.849 1.297 -8.970 1.00 89.31 114 ARG A CA 1
ATOM 922 C C . ARG A 1 114 ? 0.396 1.420 -9.846 1.00 89.31 114 ARG A C 1
ATOM 924 O O . ARG A 1 114 ? 0.296 1.887 -10.985 1.00 89.31 114 ARG A O 1
ATOM 931 N N . PHE A 1 115 ? 1.549 0.956 -9.369 1.00 91.00 115 PHE A N 1
ATOM 932 C CA . PHE A 1 115 ? 2.766 0.892 -10.176 1.00 91.00 115 PHE A CA 1
ATOM 933 C C . PHE A 1 115 ? 2.525 -0.003 -11.396 1.00 91.00 115 PHE A C 1
ATOM 935 O O . PHE A 1 115 ? 2.611 0.435 -12.546 1.00 91.00 115 PHE A O 1
ATOM 942 N N . LEU A 1 116 ? 2.076 -1.238 -11.160 1.00 89.81 116 LEU A N 1
ATOM 943 C CA . LEU A 1 116 ? 1.758 -2.205 -12.212 1.00 89.81 116 LEU A CA 1
ATOM 944 C C . LEU A 1 116 ? 0.638 -1.715 -13.144 1.00 89.81 116 LEU A C 1
ATOM 946 O O . LEU A 1 116 ? 0.704 -1.959 -14.350 1.00 89.81 116 LEU A O 1
ATOM 950 N N . SER A 1 117 ? -0.333 -0.948 -12.634 1.00 88.12 117 SER A N 1
ATOM 951 C CA . SER A 1 117 ? -1.392 -0.316 -13.441 1.00 88.12 117 SER A CA 1
ATOM 952 C C . SER A 1 117 ? -0.854 0.577 -14.557 1.00 88.12 117 SER A C 1
ATOM 954 O O . SER A 1 117 ? -1.505 0.703 -15.595 1.00 88.12 117 SER A O 1
ATOM 956 N N . SER A 1 118 ? 0.336 1.154 -14.398 1.00 82.50 118 SER A N 1
ATOM 957 C CA . SER A 1 118 ? 0.917 2.125 -15.333 1.00 82.50 118 SER A CA 1
ATOM 958 C C . SER A 1 118 ? 2.200 1.644 -16.023 1.00 82.50 118 SER A C 1
ATOM 960 O O . SER A 1 118 ? 2.695 2.311 -16.931 1.00 82.50 118 SER A O 1
ATOM 962 N N . VAL A 1 119 ? 2.715 0.457 -15.680 1.00 81.06 119 VAL A N 1
ATOM 963 C CA . VAL A 1 119 ? 3.892 -0.129 -16.342 1.00 81.06 119 VAL A CA 1
ATOM 964 C C . VAL A 1 119 ? 3.548 -0.616 -17.762 1.00 81.06 119 VAL A C 1
ATOM 966 O O . VAL A 1 119 ? 2.641 -1.439 -17.922 1.00 81.06 119 VAL A O 1
ATOM 969 N N . PRO A 1 120 ? 4.280 -0.181 -18.806 1.00 69.75 120 PRO A N 1
ATOM 970 C CA . PRO A 1 120 ? 3.975 -0.537 -20.194 1.00 69.75 120 PRO A CA 1
ATOM 971 C C . PRO A 1 120 ? 4.526 -1.903 -20.636 1.00 69.75 120 PRO A C 1
ATOM 973 O O . PRO A 1 120 ? 4.104 -2.415 -21.669 1.00 69.75 120 PRO A O 1
ATOM 976 N N . LYS A 1 121 ? 5.481 -2.495 -19.904 1.00 73.81 121 LYS A N 1
ATOM 977 C CA . LYS A 1 121 ? 6.221 -3.702 -20.321 1.00 73.81 121 LYS A CA 1
ATOM 978 C C . LYS A 1 121 ? 6.319 -4.730 -19.197 1.00 73.81 121 LYS A C 1
ATOM 980 O O . LYS A 1 121 ? 6.370 -4.344 -18.037 1.00 73.81 121 LYS A O 1
ATOM 985 N N . LYS A 1 122 ? 6.408 -6.021 -19.539 1.00 71.69 122 LYS A N 1
ATOM 986 C CA . LYS A 1 122 ? 6.591 -7.099 -18.554 1.00 71.69 122 LYS A CA 1
ATOM 987 C C . LYS A 1 122 ? 7.899 -6.882 -17.766 1.00 71.69 122 LYS A C 1
ATOM 989 O O . LYS A 1 122 ? 8.964 -6.918 -18.383 1.00 71.69 122 LYS A O 1
ATOM 994 N N . PRO A 1 123 ? 7.853 -6.681 -16.437 1.00 65.62 123 PRO A N 1
ATOM 995 C CA . PRO A 1 123 ? 9.024 -6.768 -15.590 1.00 65.62 123 PRO A CA 1
ATOM 996 C C . PRO A 1 123 ? 9.416 -8.245 -15.432 1.00 65.62 123 PRO A C 1
ATOM 998 O O . PRO A 1 123 ? 8.556 -9.123 -15.345 1.00 65.62 123 PRO A O 1
ATOM 1001 N N . ILE A 1 124 ? 10.715 -8.542 -15.395 1.00 70.62 124 ILE A N 1
ATOM 1002 C CA . ILE A 1 124 ? 11.206 -9.871 -15.003 1.00 70.62 124 ILE A CA 1
ATOM 1003 C C . ILE A 1 124 ? 10.918 -10.124 -13.510 1.00 70.62 124 ILE A C 1
ATOM 1005 O O . ILE A 1 124 ? 10.872 -9.186 -12.721 1.00 70.62 124 ILE A O 1
ATOM 1009 N N . LEU A 1 125 ? 10.753 -11.385 -13.097 1.00 66.31 125 LEU A N 1
ATOM 1010 C CA . LEU A 1 125 ? 10.417 -11.779 -11.713 1.00 66.31 125 LEU A CA 1
ATOM 1011 C C . LEU A 1 125 ? 11.271 -11.108 -10.610 1.00 66.31 125 LEU A C 1
ATOM 1013 O O . LEU A 1 125 ? 10.694 -10.654 -9.619 1.00 66.31 125 LEU A O 1
ATOM 1017 N N . PRO A 1 126 ? 12.605 -10.957 -10.755 1.00 71.69 126 PRO A N 1
ATOM 1018 C CA . PRO A 1 126 ? 13.412 -10.230 -9.772 1.00 71.69 126 PRO A CA 1
ATOM 1019 C C . PRO A 1 126 ? 12.993 -8.763 -9.566 1.00 71.69 126 PRO A C 1
ATOM 1021 O O . PRO A 1 126 ? 13.134 -8.229 -8.469 1.00 71.69 126 PRO A O 1
ATOM 1024 N N . ILE A 1 127 ? 12.407 -8.119 -10.581 1.00 77.25 127 ILE A N 1
ATOM 1025 C CA . ILE A 1 127 ? 11.873 -6.753 -10.479 1.00 77.25 127 ILE A CA 1
ATOM 1026 C C . ILE A 1 127 ? 10.614 -6.723 -9.621 1.00 77.25 127 ILE A C 1
ATOM 1028 O O . ILE A 1 127 ? 10.425 -5.764 -8.886 1.00 77.25 127 ILE A O 1
ATOM 1032 N N . ALA A 1 128 ? 9.766 -7.753 -9.675 1.00 83.81 128 ALA A N 1
ATOM 1033 C CA . ALA A 1 128 ? 8.574 -7.811 -8.830 1.00 83.81 128 ALA A CA 1
ATOM 1034 C C . ALA A 1 128 ? 8.945 -7.901 -7.339 1.00 83.81 128 ALA A C 1
ATOM 1036 O O . ALA A 1 128 ? 8.318 -7.244 -6.510 1.00 83.81 128 ALA A O 1
ATOM 1037 N N . LYS A 1 129 ? 10.015 -8.639 -7.006 1.00 85.75 129 LYS A N 1
ATOM 1038 C CA . LYS A 1 129 ? 10.580 -8.673 -5.645 1.00 85.75 129 LYS A CA 1
ATOM 1039 C C . LYS A 1 129 ? 11.156 -7.317 -5.236 1.00 85.75 129 LYS A C 1
ATOM 1041 O O . LYS A 1 129 ? 10.888 -6.838 -4.139 1.00 85.75 129 LYS A O 1
ATOM 1046 N N . LEU A 1 130 ? 11.914 -6.676 -6.125 1.00 87.38 130 LEU A N 1
ATOM 1047 C CA . LEU A 1 130 ? 12.490 -5.362 -5.845 1.00 87.38 130 LEU A CA 1
ATOM 1048 C C . LEU A 1 130 ? 11.412 -4.281 -5.676 1.00 87.38 130 LEU A C 1
ATOM 1050 O O . LEU A 1 130 ? 11.514 -3.440 -4.787 1.00 87.38 130 LEU A O 1
ATOM 1054 N N . LEU A 1 131 ? 10.367 -4.331 -6.504 1.00 91.69 131 LEU A N 1
ATOM 1055 C CA . LEU A 1 131 ? 9.192 -3.473 -6.405 1.00 91.69 131 LEU A CA 1
ATOM 1056 C C . LEU A 1 131 ? 8.488 -3.674 -5.061 1.00 91.69 131 LEU A C 1
ATOM 1058 O O . LEU A 1 131 ? 8.225 -2.693 -4.377 1.00 91.69 131 LEU A O 1
ATOM 1062 N N . ALA A 1 132 ? 8.256 -4.924 -4.648 1.00 90.44 132 ALA A N 1
ATOM 1063 C CA . ALA A 1 132 ? 7.705 -5.238 -3.331 1.00 90.44 132 ALA A CA 1
ATOM 1064 C C . ALA A 1 132 ? 8.509 -4.596 -2.195 1.00 90.44 132 ALA A C 1
ATOM 1066 O O . ALA A 1 132 ? 7.931 -3.927 -1.342 1.00 90.44 132 ALA A O 1
ATOM 1067 N N . MET A 1 133 ? 9.836 -4.738 -2.218 1.00 89.12 133 MET A N 1
ATOM 1068 C CA . MET A 1 133 ? 10.719 -4.157 -1.203 1.00 89.12 133 MET A CA 1
ATOM 1069 C C . MET A 1 133 ? 10.680 -2.634 -1.180 1.00 89.12 133 MET A C 1
ATOM 1071 O O . MET A 1 133 ? 10.602 -2.034 -0.113 1.00 89.12 133 MET A O 1
ATOM 1075 N N . ALA A 1 134 ? 10.702 -2.005 -2.352 1.00 92.06 134 ALA A N 1
ATOM 1076 C CA . ALA A 1 134 ? 10.618 -0.557 -2.475 1.00 92.06 134 ALA A CA 1
ATOM 1077 C C . ALA A 1 134 ? 9.273 -0.007 -1.982 1.00 92.06 134 ALA A C 1
ATOM 1079 O O . ALA A 1 134 ? 9.242 0.988 -1.260 1.00 92.06 134 ALA A O 1
ATOM 1080 N N . CYS A 1 135 ? 8.168 -0.662 -2.343 1.00 94.12 135 CYS A N 1
ATOM 1081 C CA . CYS A 1 135 ? 6.826 -0.297 -1.898 1.00 94.12 135 CYS A CA 1
ATOM 1082 C C . CYS A 1 135 ? 6.648 -0.497 -0.390 1.00 94.12 135 CYS A C 1
ATOM 1084 O O . CYS A 1 135 ? 6.052 0.354 0.265 1.00 94.12 135 CYS A O 1
ATOM 1086 N N . LEU A 1 136 ? 7.188 -1.583 0.170 1.00 91.19 136 LEU A N 1
ATOM 1087 C CA . LEU A 1 136 ? 7.172 -1.822 1.610 1.00 91.19 136 LEU A CA 1
ATOM 1088 C C . LEU A 1 136 ? 7.987 -0.763 2.355 1.00 91.19 136 LEU A C 1
ATOM 1090 O O . LEU A 1 136 ? 7.479 -0.169 3.296 1.00 91.19 136 LEU A O 1
ATOM 1094 N N . TYR A 1 137 ? 9.201 -0.459 1.887 1.00 90.31 137 TYR A N 1
ATOM 1095 C CA . TYR A 1 137 ? 10.036 0.595 2.466 1.00 90.31 137 TYR A CA 1
ATOM 1096 C C . TYR A 1 137 ? 9.322 1.952 2.464 1.00 90.31 137 TYR A C 1
ATOM 1098 O O . TYR A 1 137 ? 9.298 2.643 3.478 1.00 90.31 137 TYR A O 1
ATOM 1106 N N . LEU A 1 138 ? 8.699 2.316 1.338 1.00 91.75 138 LEU A N 1
ATOM 1107 C CA . LEU A 1 138 ? 7.936 3.557 1.211 1.00 91.75 138 LEU A CA 1
ATOM 1108 C C . LEU A 1 138 ? 6.730 3.599 2.163 1.00 91.75 138 LEU A C 1
ATOM 1110 O O . LEU A 1 138 ? 6.444 4.640 2.744 1.00 91.75 138 LEU A O 1
ATOM 1114 N N . ALA A 1 139 ? 6.026 2.478 2.345 1.00 92.00 139 ALA A N 1
ATOM 1115 C CA . ALA A 1 139 ? 4.907 2.398 3.283 1.00 92.00 139 ALA A CA 1
ATOM 1116 C C . ALA A 1 139 ? 5.379 2.520 4.735 1.00 92.00 139 ALA A C 1
ATOM 1118 O O . ALA A 1 139 ? 4.716 3.170 5.543 1.00 92.00 139 ALA A O 1
ATOM 1119 N N . CYS A 1 140 ? 6.529 1.930 5.061 1.00 88.88 140 CYS A N 1
ATOM 1120 C CA . CYS A 1 140 ? 7.106 2.034 6.392 1.00 88.88 140 CYS A CA 1
ATOM 1121 C C . CYS A 1 140 ? 7.458 3.477 6.754 1.00 88.88 140 CYS A C 1
ATOM 1123 O O . CYS A 1 140 ? 7.171 3.885 7.867 1.00 88.88 140 CYS A O 1
ATOM 1125 N N . GLU A 1 141 ? 7.992 4.275 5.827 1.00 88.00 141 GLU A N 1
ATOM 1126 C CA . GLU A 1 141 ? 8.256 5.702 6.089 1.00 88.00 141 GLU A CA 1
ATOM 1127 C C . GLU A 1 141 ? 6.992 6.507 6.412 1.00 88.00 141 GLU A C 1
ATOM 1129 O O . GLU A 1 141 ? 7.069 7.540 7.070 1.00 88.00 141 GLU A O 1
ATOM 1134 N N . GLN A 1 142 ? 5.831 6.055 5.935 1.00 86.00 142 GLN A N 1
ATOM 1135 C CA . GLN A 1 142 ? 4.564 6.737 6.170 1.00 86.00 142 GLN A CA 1
ATOM 1136 C C . GLN A 1 142 ? 3.908 6.317 7.487 1.00 86.00 142 GLN A C 1
ATOM 1138 O O . GLN A 1 142 ? 3.223 7.124 8.116 1.00 86.00 142 GLN A O 1
ATOM 1143 N N . PHE A 1 143 ? 4.052 5.051 7.871 1.00 85.44 143 PHE A N 1
ATOM 1144 C CA . PHE A 1 143 ? 3.265 4.473 8.952 1.00 85.44 143 PHE A CA 1
ATOM 1145 C C . PHE A 1 143 ? 4.103 3.969 10.123 1.00 85.44 143 PHE A C 1
ATOM 1147 O O . PHE A 1 143 ? 3.589 3.941 11.230 1.00 85.44 143 PHE A O 1
ATOM 1154 N N . GLU A 1 144 ? 5.345 3.556 9.961 1.00 83.94 144 GLU A N 1
ATOM 1155 C CA . GLU A 1 144 ? 6.111 3.021 11.087 1.00 83.94 144 GLU A CA 1
ATOM 1156 C C . GLU A 1 144 ? 6.896 4.137 11.789 1.00 83.94 144 GLU A C 1
ATOM 1158 O O . GLU A 1 144 ? 7.499 4.992 11.148 1.00 83.94 144 GLU A O 1
ATOM 1163 N N . GLU A 1 145 ? 6.882 4.139 13.125 1.00 73.12 145 GLU A N 1
ATOM 1164 C CA . GLU A 1 145 ? 7.637 5.112 13.935 1.00 73.12 145 GLU A CA 1
ATOM 1165 C C . GLU A 1 145 ? 9.145 4.827 13.920 1.00 73.12 145 GLU A C 1
ATOM 1167 O O . GLU A 1 145 ? 9.966 5.724 14.110 1.00 73.12 145 GLU A O 1
ATOM 1172 N N . TYR A 1 146 ? 9.505 3.564 13.688 1.00 69.06 146 TYR A N 1
ATOM 1173 C CA . TYR A 1 146 ? 10.881 3.101 13.617 1.00 69.06 146 TYR A CA 1
ATOM 1174 C C . TYR A 1 146 ? 11.304 2.903 12.168 1.00 69.06 146 TYR A C 1
ATOM 1176 O O . TYR A 1 146 ? 10.550 2.383 11.344 1.00 69.06 146 TYR A O 1
ATOM 1184 N N . GLU A 1 147 ? 12.552 3.267 11.876 1.00 63.47 147 GLU A N 1
ATOM 1185 C CA . GLU A 1 147 ? 13.138 3.032 10.565 1.00 63.47 147 GLU A CA 1
ATOM 1186 C C . GLU A 1 147 ? 13.120 1.531 10.263 1.00 63.47 147 GLU A C 1
ATOM 1188 O O . GLU A 1 147 ? 13.620 0.703 11.034 1.00 63.47 147 GLU A O 1
ATOM 1193 N N . CYS A 1 148 ? 12.489 1.165 9.148 1.00 64.75 148 CYS A N 1
ATOM 1194 C CA . CYS A 1 148 ? 12.344 -0.234 8.801 1.00 64.75 148 CYS A CA 1
ATOM 1195 C C . CYS A 1 148 ? 13.731 -0.848 8.572 1.00 64.75 148 CYS A C 1
ATOM 1197 O O . CYS A 1 148 ? 14.469 -0.423 7.681 1.00 64.75 148 CYS A O 1
ATOM 1199 N N . GLN A 1 149 ? 14.068 -1.893 9.335 1.00 61.75 149 GLN A N 1
ATOM 1200 C CA . GLN A 1 149 ? 15.367 -2.582 9.261 1.00 61.75 149 GLN A CA 1
ATOM 1201 C C . GLN A 1 149 ? 15.628 -3.296 7.917 1.00 61.75 149 GLN A C 1
ATOM 1203 O O . GLN A 1 149 ? 16.671 -3.932 7.741 1.00 61.75 149 GLN A O 1
ATOM 1208 N N . ILE A 1 150 ? 14.738 -3.126 6.930 1.00 59.91 150 ILE A N 1
ATOM 1209 C CA . ILE A 1 150 ? 14.971 -3.404 5.504 1.00 59.91 150 ILE A CA 1
ATOM 1210 C C . ILE A 1 150 ? 16.305 -2.787 5.017 1.00 59.91 150 ILE A C 1
ATOM 1212 O O . ILE A 1 150 ? 16.926 -3.309 4.084 1.00 59.91 150 ILE A O 1
ATOM 1216 N N . SER A 1 151 ? 16.779 -1.719 5.675 1.00 54.28 151 SER A N 1
ATOM 1217 C CA . SER A 1 151 ? 18.061 -1.041 5.424 1.00 54.28 151 SER A CA 1
ATOM 1218 C C . SER A 1 151 ? 19.313 -1.921 5.563 1.00 54.28 151 SER A C 1
ATOM 1220 O O . SER A 1 151 ? 20.354 -1.572 5.011 1.00 54.28 151 SER A O 1
ATOM 1222 N N . THR A 1 152 ? 19.230 -3.078 6.228 1.00 51.84 152 THR A N 1
ATOM 1223 C CA . THR A 1 152 ? 20.380 -3.978 6.463 1.00 51.84 152 THR A CA 1
ATOM 1224 C C . THR A 1 152 ? 20.687 -4.935 5.304 1.00 51.84 152 THR A C 1
ATOM 1226 O O . THR A 1 152 ? 21.605 -5.749 5.394 1.00 51.84 152 THR A O 1
ATOM 1229 N N . SER A 1 153 ? 19.952 -4.850 4.190 1.00 63.19 153 SER A N 1
ATOM 1230 C CA . SER A 1 153 ? 20.174 -5.728 3.037 1.00 63.19 153 SER A CA 1
ATOM 1231 C C . SER A 1 153 ? 21.310 -5.247 2.123 1.00 63.19 153 SER A C 1
ATOM 1233 O O . SER A 1 153 ? 21.426 -4.061 1.810 1.00 63.19 153 SER A O 1
ATOM 1235 N N . ASN A 1 154 ? 22.068 -6.195 1.557 1.00 65.25 154 ASN A N 1
ATOM 1236 C CA . ASN A 1 154 ? 23.048 -5.946 0.483 1.00 65.25 154 ASN A CA 1
ATOM 1237 C C . ASN A 1 154 ? 22.433 -5.291 -0.779 1.00 65.25 154 ASN A C 1
ATOM 1239 O O . ASN A 1 154 ? 23.154 -4.906 -1.696 1.00 65.25 154 ASN A O 1
ATOM 1243 N N . TYR A 1 155 ? 21.104 -5.157 -0.837 1.00 73.81 155 TYR A N 1
ATOM 1244 C CA . TYR A 1 155 ? 20.341 -4.637 -1.970 1.00 73.81 155 TYR A CA 1
ATOM 1245 C C . TYR A 1 155 ? 19.782 -3.231 -1.734 1.00 73.81 155 TYR A C 1
ATOM 1247 O O . TYR A 1 155 ? 19.003 -2.748 -2.559 1.00 73.81 155 TYR A O 1
ATOM 1255 N N . ILE A 1 156 ? 20.170 -2.548 -0.649 1.00 81.50 156 ILE A N 1
ATOM 1256 C CA . ILE A 1 156 ? 19.601 -1.243 -0.284 1.00 81.50 156 ILE A CA 1
ATOM 1257 C C . ILE A 1 156 ? 19.697 -0.211 -1.417 1.00 81.50 156 ILE A C 1
ATOM 1259 O O . ILE A 1 156 ? 18.726 0.490 -1.687 1.00 81.50 156 ILE A O 1
ATOM 1263 N N . GLY A 1 157 ? 20.802 -0.182 -2.171 1.00 84.50 157 GLY A N 1
ATOM 1264 C CA . GLY A 1 157 ? 20.948 0.712 -3.327 1.00 84.50 157 GLY A CA 1
ATOM 1265 C C . GLY A 1 157 ? 19.913 0.445 -4.427 1.00 84.50 157 GLY A C 1
ATOM 1266 O O . GLY A 1 157 ? 19.300 1.375 -4.952 1.00 84.50 157 GLY A O 1
ATOM 1267 N N . SER A 1 158 ? 19.654 -0.828 -4.737 1.00 85.62 158 SER A N 1
ATOM 1268 C CA . SER A 1 158 ? 18.623 -1.221 -5.704 1.00 85.62 158 SER A CA 1
ATOM 1269 C C . SER A 1 158 ? 17.218 -0.912 -5.188 1.00 85.62 158 SER A C 1
ATOM 1271 O O . SER A 1 158 ? 16.378 -0.449 -5.960 1.00 85.62 158 SER A O 1
ATOM 1273 N N . ILE A 1 159 ? 16.960 -1.136 -3.895 1.00 86.88 159 ILE A N 1
ATOM 1274 C CA . ILE A 1 159 ? 15.666 -0.844 -3.259 1.00 86.88 159 ILE A CA 1
ATOM 1275 C C . ILE A 1 159 ? 15.386 0.657 -3.329 1.00 86.88 159 ILE A C 1
ATOM 1277 O O . ILE A 1 159 ? 14.310 1.055 -3.770 1.00 86.88 159 ILE A O 1
ATOM 1281 N N . MET A 1 160 ? 16.368 1.492 -2.983 1.00 88.62 160 MET A N 1
ATOM 1282 C CA . MET A 1 160 ? 16.238 2.950 -3.032 1.00 88.62 160 MET A CA 1
ATOM 1283 C C . MET A 1 160 ? 16.047 3.459 -4.463 1.00 88.62 160 MET A C 1
ATOM 1285 O O . MET A 1 160 ? 15.185 4.303 -4.699 1.00 88.62 160 MET A O 1
ATOM 1289 N N . SER A 1 161 ? 16.763 2.896 -5.441 1.00 89.75 161 SER A N 1
ATOM 1290 C CA . SER A 1 161 ? 16.558 3.223 -6.859 1.00 89.75 161 SER A CA 1
ATOM 1291 C C . SER A 1 161 ? 15.143 2.870 -7.335 1.00 89.75 161 SER A C 1
ATOM 1293 O O . SER A 1 161 ? 14.470 3.683 -7.977 1.00 89.75 161 SER A O 1
ATOM 1295 N N . MET A 1 162 ? 14.641 1.682 -6.984 1.00 91.31 162 MET A N 1
ATOM 1296 C CA . MET A 1 162 ? 13.271 1.286 -7.314 1.00 91.31 162 MET A CA 1
ATOM 1297 C C . MET A 1 162 ? 12.239 2.162 -6.592 1.00 91.31 162 MET A C 1
ATOM 1299 O O . MET A 1 162 ? 11.268 2.593 -7.207 1.00 91.31 162 MET A O 1
ATOM 1303 N N . LYS A 1 163 ? 12.468 2.516 -5.326 1.00 92.44 163 LYS A N 1
ATOM 1304 C CA . LYS A 1 163 ? 11.614 3.443 -4.571 1.00 92.44 163 LYS A CA 1
ATOM 1305 C C . LYS A 1 163 ? 11.532 4.809 -5.250 1.00 92.44 163 LYS A C 1
ATOM 1307 O O . LYS A 1 163 ? 10.434 5.325 -5.440 1.00 92.44 163 LYS A O 1
ATOM 1312 N N . SER A 1 164 ? 12.657 5.382 -5.682 1.00 90.94 164 SER A N 1
ATOM 1313 C CA . SER A 1 164 ? 12.656 6.642 -6.440 1.00 90.94 164 SER A CA 1
ATOM 1314 C C . SER A 1 164 ? 11.838 6.537 -7.730 1.00 90.94 164 SER A C 1
ATOM 1316 O O . SER A 1 164 ? 11.137 7.479 -8.096 1.00 90.94 164 SER A O 1
ATOM 1318 N N . ASN A 1 165 ? 11.870 5.381 -8.396 1.00 90.12 165 ASN A N 1
ATOM 1319 C CA . ASN A 1 165 ? 11.040 5.120 -9.568 1.00 90.12 165 ASN A CA 1
ATOM 1320 C C . ASN A 1 165 ? 9.545 5.074 -9.244 1.00 90.12 165 ASN A C 1
ATOM 1322 O O . ASN A 1 165 ? 8.758 5.696 -9.959 1.00 90.12 165 ASN A O 1
ATOM 1326 N N . VAL A 1 166 ? 9.167 4.392 -8.162 1.00 92.25 166 VAL A N 1
ATOM 1327 C CA . VAL A 1 166 ? 7.789 4.350 -7.651 1.00 92.25 166 VAL A CA 1
ATOM 1328 C C . VAL A 1 166 ? 7.285 5.768 -7.361 1.00 92.25 166 VAL A C 1
ATOM 1330 O O . VAL A 1 166 ? 6.262 6.183 -7.902 1.00 92.25 166 VAL A O 1
ATOM 1333 N N . ILE A 1 167 ? 8.052 6.556 -6.602 1.00 92.25 167 ILE A N 1
ATOM 1334 C CA . ILE A 1 167 ? 7.710 7.947 -6.255 1.00 92.25 167 ILE A CA 1
ATOM 1335 C C . ILE A 1 167 ? 7.534 8.805 -7.511 1.00 92.25 167 ILE A C 1
ATOM 1337 O O . ILE A 1 167 ? 6.556 9.546 -7.639 1.00 92.25 167 ILE A O 1
ATOM 1341 N N . ARG A 1 168 ? 8.463 8.693 -8.466 1.00 89.81 168 ARG A N 1
ATOM 1342 C CA . ARG A 1 168 ? 8.401 9.444 -9.723 1.00 89.81 168 ARG A CA 1
ATOM 1343 C C . ARG A 1 168 ? 7.171 9.066 -10.542 1.00 89.81 168 ARG A C 1
ATOM 1345 O O . ARG A 1 168 ? 6.529 9.950 -11.106 1.00 89.81 168 ARG A O 1
ATOM 1352 N N . GLN A 1 169 ? 6.824 7.780 -10.598 1.00 88.69 169 GLN A N 1
ATOM 1353 C CA . GLN A 1 169 ? 5.627 7.319 -11.299 1.00 88.69 169 GLN A CA 1
ATOM 1354 C C . GLN A 1 169 ? 4.347 7.858 -10.652 1.00 88.69 169 GLN A C 1
ATOM 1356 O O . GLN A 1 169 ? 3.410 8.217 -11.363 1.00 88.69 169 GLN A O 1
ATOM 1361 N N . PHE A 1 170 ? 4.338 8.006 -9.328 1.00 90.44 170 PHE A N 1
ATOM 1362 C CA . PHE A 1 170 ? 3.238 8.628 -8.590 1.00 90.44 170 PHE A CA 1
ATOM 1363 C C . PHE A 1 170 ? 3.295 10.151 -8.550 1.00 90.44 170 PHE A C 1
ATOM 1365 O O . PHE A 1 170 ? 2.494 10.772 -7.861 1.00 90.44 170 PHE A O 1
ATOM 1372 N N . ARG A 1 171 ? 4.214 10.783 -9.291 1.00 89.69 171 ARG A N 1
ATOM 1373 C CA . ARG A 1 171 ? 4.357 12.246 -9.321 1.00 89.69 171 ARG A CA 1
ATOM 1374 C C . ARG A 1 171 ? 4.498 12.836 -7.915 1.00 89.69 171 ARG A C 1
ATOM 1376 O O . ARG A 1 171 ? 3.960 13.905 -7.648 1.00 89.69 171 ARG A O 1
ATOM 1383 N N . TRP A 1 172 ? 5.218 12.134 -7.038 1.00 88.88 172 TRP A N 1
ATOM 1384 C CA . TRP A 1 172 ? 5.442 12.515 -5.639 1.00 88.88 172 TRP A CA 1
ATOM 1385 C C . TRP A 1 172 ? 4.195 12.466 -4.739 1.00 88.88 172 TRP A C 1
ATOM 1387 O O . TRP A 1 172 ? 4.283 12.816 -3.566 1.00 88.88 172 TRP A O 1
ATOM 1397 N N . ILE A 1 173 ? 3.058 11.975 -5.242 1.00 87.38 173 ILE A N 1
ATOM 1398 C CA . ILE A 1 173 ? 1.845 11.728 -4.455 1.00 87.38 173 ILE A CA 1
ATOM 1399 C C . ILE A 1 173 ? 1.963 10.327 -3.855 1.00 87.38 173 ILE A C 1
ATOM 1401 O O . ILE A 1 173 ? 1.604 9.338 -4.488 1.00 87.38 173 ILE A O 1
ATOM 1405 N N . VAL A 1 174 ? 2.541 10.243 -2.658 1.00 84.44 174 VAL A N 1
ATOM 1406 C CA . VAL A 1 174 ? 2.737 8.973 -1.935 1.00 84.44 174 VAL A CA 1
ATOM 1407 C C . VAL A 1 174 ? 1.746 8.786 -0.791 1.00 84.44 174 VAL A C 1
ATOM 1409 O O . VAL A 1 174 ? 1.547 7.669 -0.339 1.00 84.44 174 VAL A O 1
ATOM 1412 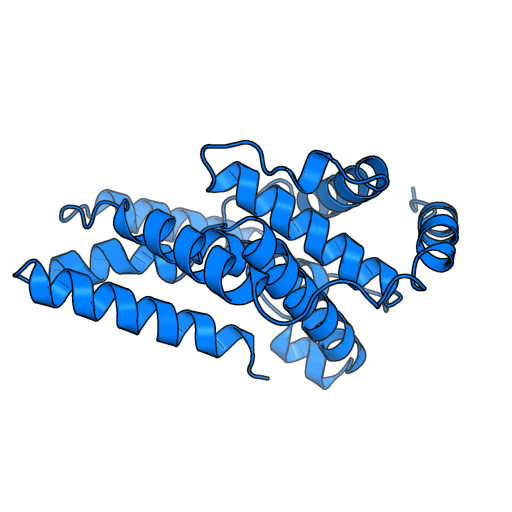N N . THR A 1 175 ? 1.063 9.848 -0.363 1.00 82.69 175 THR A N 1
ATOM 1413 C CA . THR A 1 175 ? -0.006 9.769 0.634 1.00 82.69 175 THR A CA 1
ATOM 1414 C C . THR A 1 175 ? -1.234 9.110 0.019 1.00 82.69 175 THR A C 1
ATOM 1416 O O . THR A 1 175 ? -2.056 9.752 -0.629 1.00 82.69 175 THR A O 1
ATOM 1419 N N . PHE A 1 176 ? -1.354 7.794 0.192 1.00 79.75 176 PHE A N 1
ATOM 1420 C CA . PHE A 1 176 ? -2.549 7.061 -0.215 1.00 79.75 176 PHE A CA 1
ATOM 1421 C C . PHE A 1 176 ? -3.453 6.771 0.967 1.00 79.75 176 PHE A C 1
ATOM 1423 O O . PHE A 1 176 ? -2.998 6.344 2.030 1.00 79.75 176 PHE A O 1
ATOM 1430 N N . VAL A 1 177 ? -4.748 6.976 0.738 1.00 84.38 177 VAL A N 1
ATOM 1431 C CA . VAL A 1 177 ? -5.786 6.617 1.691 1.00 84.38 177 VAL A CA 1
ATOM 1432 C C . VAL A 1 177 ? -6.101 5.135 1.546 1.00 84.38 177 VAL A C 1
ATOM 1434 O O . VAL A 1 177 ? -6.298 4.611 0.448 1.00 84.38 177 VAL A O 1
ATOM 1437 N N . THR A 1 178 ? -6.129 4.438 2.675 1.00 86.75 178 THR A N 1
ATOM 1438 C CA . THR A 1 178 ? -6.465 3.019 2.763 1.00 86.75 178 THR A CA 1
ATOM 1439 C C . THR A 1 178 ? -7.848 2.838 3.387 1.00 86.75 178 THR A C 1
ATOM 1441 O O . THR A 1 178 ? -8.227 3.603 4.279 1.00 86.75 178 THR A O 1
ATOM 1444 N N . PRO A 1 179 ? -8.589 1.773 3.027 1.00 87.25 179 PRO A N 1
ATOM 1445 C CA . PRO A 1 179 ? -9.819 1.403 3.729 1.00 87.25 179 PRO A CA 1
ATOM 1446 C C . PRO A 1 179 ? -9.622 1.240 5.244 1.00 87.25 179 PRO A C 1
ATOM 1448 O O . PRO A 1 179 ? -10.538 1.508 6.015 1.00 87.25 179 PRO A O 1
ATOM 1451 N N . ILE A 1 180 ? -8.414 0.855 5.678 1.00 87.38 180 ILE A N 1
ATOM 1452 C CA . ILE A 1 180 ? -8.064 0.696 7.094 1.00 87.38 180 ILE A CA 1
ATOM 1453 C C . ILE A 1 180 ? -8.141 2.035 7.847 1.00 87.38 180 ILE A C 1
ATOM 1455 O O . ILE A 1 180 ? -8.573 2.055 8.997 1.00 87.38 180 ILE A O 1
ATOM 1459 N N . GLN A 1 181 ? -7.798 3.162 7.215 1.00 85.62 181 GLN A N 1
ATOM 1460 C CA . GLN A 1 181 ? -7.875 4.488 7.853 1.00 85.62 181 GLN A CA 1
ATOM 1461 C C . GLN A 1 181 ? -9.324 4.938 8.089 1.00 85.62 181 GLN A C 1
ATOM 1463 O O . GLN A 1 181 ? -9.629 5.537 9.120 1.00 85.62 181 GLN A O 1
ATOM 1468 N N . PHE A 1 182 ? -10.252 4.554 7.207 1.00 86.00 182 PHE A N 1
ATOM 1469 C CA . PHE A 1 182 ? -11.679 4.838 7.385 1.00 86.00 182 PHE A CA 1
ATOM 1470 C C . PHE A 1 182 ? -12.321 4.073 8.550 1.00 86.00 182 PHE A C 1
ATOM 1472 O O . PHE A 1 182 ? -13.363 4.495 9.057 1.00 86.00 182 PHE A O 1
ATOM 1479 N N . ILE A 1 183 ? -11.707 2.977 9.017 1.00 86.62 183 ILE A N 1
ATOM 1480 C CA . ILE A 1 183 ? -12.240 2.174 10.128 1.00 86.62 183 ILE A CA 1
ATOM 1481 C C . ILE A 1 183 ? -12.457 3.044 11.368 1.00 86.62 183 ILE A C 1
ATOM 1483 O O . ILE A 1 183 ? -13.490 2.906 12.018 1.00 86.62 183 ILE A O 1
ATOM 1487 N N . LYS A 1 184 ? -11.538 3.971 11.677 1.00 80.62 184 LYS A N 1
ATOM 1488 C CA . LYS A 1 184 ? -11.657 4.853 12.852 1.00 80.62 184 LYS A CA 1
ATOM 1489 C C . LYS A 1 184 ? -12.983 5.621 12.847 1.00 80.62 184 LYS A C 1
ATOM 1491 O O . LYS A 1 184 ? -13.708 5.597 13.839 1.00 80.62 184 LYS A O 1
ATOM 1496 N N . TYR A 1 185 ? -13.335 6.215 11.710 1.00 82.75 185 TYR A N 1
ATOM 1497 C CA . TYR A 1 185 ? -14.586 6.954 11.555 1.00 82.75 185 TYR A CA 1
ATOM 1498 C C . TYR A 1 185 ? -15.824 6.055 11.597 1.00 82.75 185 TYR A C 1
ATOM 1500 O O . TYR A 1 185 ? -16.794 6.346 12.293 1.00 82.75 185 TYR A O 1
ATOM 1508 N N . PHE A 1 186 ? -15.810 4.923 10.891 1.00 85.56 186 PHE A N 1
ATOM 1509 C CA . PHE A 1 186 ? -16.973 4.035 10.902 1.00 85.56 186 PHE A CA 1
ATOM 1510 C C . PHE A 1 186 ? -17.225 3.445 12.294 1.00 85.56 186 PHE A C 1
ATOM 1512 O O . PHE A 1 186 ? -18.369 3.371 12.744 1.00 85.56 186 PHE A O 1
ATOM 1519 N N . LEU A 1 187 ? -16.172 3.082 13.026 1.00 85.00 187 LEU A N 1
ATOM 1520 C CA . LEU A 1 187 ? -16.312 2.580 14.390 1.00 85.00 187 LEU A CA 1
ATOM 1521 C C . LEU A 1 187 ? -16.839 3.640 15.356 1.00 85.00 187 LEU A C 1
ATOM 1523 O O . LEU A 1 187 ? -17.636 3.287 16.225 1.00 85.00 187 LEU A O 1
ATOM 1527 N N . SER A 1 188 ? -16.446 4.911 15.221 1.00 80.50 188 SER A N 1
ATOM 1528 C CA . SER A 1 188 ? -16.966 5.978 16.087 1.00 80.50 188 SER A CA 1
ATOM 1529 C C . SER A 1 188 ? -18.471 6.204 15.886 1.00 80.50 188 SER A C 1
ATOM 1531 O O . SER A 1 188 ? -19.180 6.459 16.860 1.00 80.50 188 SER A O 1
ATOM 1533 N N . ARG A 1 189 ? -18.982 6.018 14.660 1.00 83.81 189 ARG A N 1
ATOM 1534 C CA . ARG A 1 189 ? -20.409 6.181 14.323 1.00 83.81 189 ARG A CA 1
ATOM 1535 C C . ARG A 1 189 ? -21.266 4.952 14.632 1.00 83.81 189 ARG A C 1
ATOM 1537 O O . ARG A 1 189 ? -22.405 5.102 15.076 1.00 83.81 189 ARG A O 1
ATOM 1544 N N . PHE A 1 190 ? -20.745 3.742 14.419 1.00 83.88 190 PHE A N 1
ATOM 1545 C CA . PHE A 1 190 ? -21.534 2.507 14.546 1.00 83.88 190 PHE A CA 1
ATOM 1546 C C . PHE A 1 190 ? -21.356 1.770 15.881 1.00 83.88 190 PHE A C 1
ATOM 1548 O O . PHE A 1 190 ? -22.260 1.042 16.298 1.00 83.88 190 PHE A O 1
ATOM 1555 N N . CYS A 1 191 ? -20.234 1.952 16.584 1.00 84.81 191 CYS A N 1
ATOM 1556 C CA . CYS A 1 191 ? -19.936 1.237 17.828 1.00 84.81 191 CYS A CA 1
ATOM 1557 C C . CYS A 1 191 ? -19.874 2.204 19.019 1.00 84.81 191 CYS A C 1
ATOM 1559 O O . CYS A 1 191 ? -18.990 3.049 19.108 1.00 84.81 191 CYS A O 1
ATOM 1561 N N . ARG A 1 192 ? -20.807 2.062 19.970 1.00 78.50 192 ARG A N 1
ATOM 1562 C CA . ARG A 1 192 ? -20.905 2.963 21.137 1.00 78.50 192 ARG A CA 1
ATOM 1563 C C . ARG A 1 192 ? -20.041 2.554 22.330 1.00 78.50 192 ARG A C 1
ATOM 1565 O O . ARG A 1 192 ? -19.692 3.413 23.127 1.00 78.50 192 ARG A O 1
ATOM 1572 N N . ASP A 1 193 ? -19.695 1.276 22.456 1.00 84.69 193 ASP A N 1
ATOM 1573 C CA . ASP A 1 193 ? -18.826 0.775 23.528 1.00 84.69 193 ASP A CA 1
ATOM 1574 C C . ASP A 1 193 ? -17.501 0.229 22.999 1.00 84.69 193 ASP A C 1
ATOM 1576 O O . ASP A 1 193 ? -17.356 -0.137 21.830 1.00 84.69 193 ASP A O 1
ATOM 1580 N N . LEU A 1 194 ? -16.524 0.206 23.905 1.00 79.75 194 LEU A N 1
ATOM 1581 C CA . LEU A 1 194 ? -15.142 -0.144 23.619 1.00 79.75 194 LEU A CA 1
ATOM 1582 C C . LEU A 1 194 ? -14.986 -1.595 23.148 1.00 79.75 194 LEU A C 1
ATOM 1584 O O . LEU A 1 194 ? -14.235 -1.843 22.209 1.00 79.75 194 LEU A O 1
ATOM 1588 N N . SER A 1 195 ? -15.707 -2.547 23.747 1.00 82.12 195 SER A N 1
ATOM 1589 C CA . SER A 1 195 ? -15.581 -3.963 23.385 1.00 82.12 195 SER A CA 1
ATOM 1590 C C . SER A 1 195 ? -16.079 -4.228 21.964 1.00 82.12 195 SER A C 1
ATOM 1592 O O . SER A 1 195 ? -15.380 -4.887 21.190 1.00 82.12 195 SER A O 1
ATOM 1594 N N . ARG A 1 196 ? -17.220 -3.646 21.565 1.00 83.25 196 ARG A N 1
ATOM 1595 C CA . ARG A 1 196 ? -17.691 -3.708 20.173 1.00 83.25 196 ARG A CA 1
ATOM 1596 C C . ARG A 1 196 ? -16.742 -3.006 19.214 1.00 83.25 196 ARG A C 1
ATOM 1598 O O . ARG A 1 196 ? -16.492 -3.552 18.144 1.00 83.25 196 ARG A O 1
ATOM 1605 N N . LYS A 1 197 ? -16.186 -1.845 19.585 1.00 83.44 197 LYS A N 1
ATOM 1606 C CA . LYS A 1 197 ? -15.197 -1.144 18.749 1.00 83.44 197 LYS A CA 1
ATOM 1607 C C . LYS A 1 197 ? -13.963 -2.010 18.485 1.00 83.44 197 LYS A C 1
ATOM 1609 O O . LYS A 1 197 ? -13.563 -2.139 17.333 1.00 83.44 197 LYS A O 1
ATOM 1614 N N . VAL A 1 198 ? -13.383 -2.624 19.519 1.00 82.12 198 VAL A N 1
ATOM 1615 C CA . VAL A 1 198 ? -12.193 -3.486 19.391 1.00 82.12 198 VAL A CA 1
ATOM 1616 C C . VAL A 1 198 ? -12.490 -4.706 18.517 1.00 82.12 198 VAL A C 1
ATOM 1618 O O . VAL A 1 198 ? -11.744 -4.982 17.578 1.00 82.12 198 VAL A O 1
ATOM 1621 N N . PHE A 1 199 ? -13.610 -5.391 18.766 1.00 85.50 199 PHE A N 1
ATOM 1622 C CA . PHE A 1 199 ? -14.020 -6.550 17.969 1.00 85.50 199 PHE A CA 1
ATOM 1623 C C . PHE A 1 199 ? -14.262 -6.183 16.498 1.00 85.50 199 PHE A C 1
ATOM 1625 O O . PHE A 1 199 ? -13.698 -6.801 15.596 1.00 85.50 199 PHE A O 1
ATOM 1632 N N . ALA A 1 200 ? -15.053 -5.137 16.241 1.00 87.19 200 ALA A N 1
ATOM 1633 C CA . ALA A 1 200 ? -15.363 -4.697 14.886 1.00 87.19 200 ALA A CA 1
ATOM 1634 C C . ALA A 1 200 ? -14.115 -4.196 14.141 1.00 87.19 200 ALA A C 1
ATOM 1636 O O . ALA A 1 200 ? -13.981 -4.475 12.951 1.00 87.19 200 ALA A O 1
ATOM 1637 N N . LYS A 1 201 ? -13.174 -3.524 14.825 1.00 85.00 201 LYS A N 1
ATOM 1638 C CA . LYS A 1 201 ? -11.865 -3.141 14.264 1.00 85.00 201 LYS A CA 1
ATOM 1639 C C . LYS A 1 201 ? -11.115 -4.365 13.750 1.00 85.00 201 LYS A C 1
ATOM 1641 O O . LYS A 1 201 ? -10.743 -4.393 12.582 1.00 85.00 201 LYS A O 1
ATOM 1646 N N . SER A 1 202 ? -10.927 -5.364 14.612 1.00 82.38 202 SER A N 1
ATOM 1647 C CA . SER A 1 202 ? -10.180 -6.586 14.294 1.00 82.38 202 SER A CA 1
ATOM 1648 C C . SER A 1 202 ? -10.775 -7.305 13.079 1.00 82.38 202 SER A C 1
ATOM 1650 O O . SER A 1 202 ? -10.078 -7.481 12.080 1.00 82.38 202 SER A O 1
ATOM 1652 N N . ILE A 1 203 ? -12.080 -7.595 13.102 1.00 85.81 203 ILE A N 1
ATOM 1653 C CA . ILE A 1 203 ? -1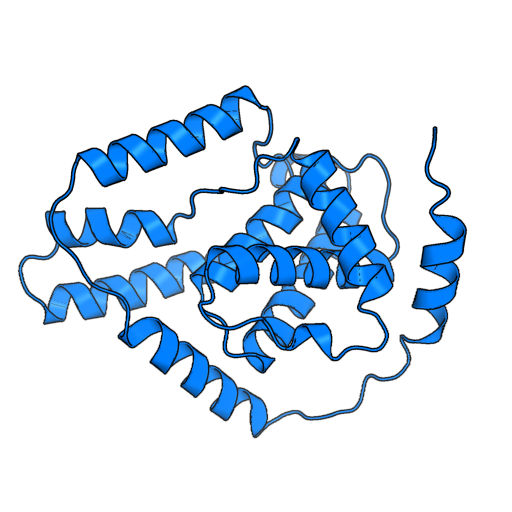2.763 -8.294 12.002 1.00 85.81 203 ILE A CA 1
ATOM 1654 C C . ILE A 1 203 ? -12.739 -7.481 10.701 1.00 85.81 203 ILE A C 1
ATOM 1656 O O . ILE A 1 203 ? -12.497 -8.032 9.630 1.00 85.81 203 ILE A O 1
ATOM 1660 N N . THR A 1 204 ? -12.954 -6.164 10.765 1.00 87.94 204 THR A N 1
ATOM 1661 C CA . THR A 1 204 ? -12.953 -5.316 9.560 1.00 87.94 204 THR A CA 1
ATOM 1662 C C . THR A 1 204 ? -11.577 -5.296 8.900 1.00 87.94 204 THR A C 1
ATOM 1664 O O . THR A 1 204 ? -11.481 -5.410 7.678 1.00 87.94 204 THR A O 1
ATOM 1667 N N . VAL A 1 205 ? -10.505 -5.197 9.693 1.00 84.69 205 VAL A N 1
ATOM 1668 C CA . VAL A 1 205 ? -9.134 -5.264 9.176 1.00 84.69 205 VAL A CA 1
ATOM 1669 C C . VAL A 1 205 ? -8.861 -6.627 8.535 1.00 84.69 205 VAL A C 1
ATOM 1671 O O . VAL A 1 205 ? -8.308 -6.669 7.440 1.00 84.69 205 VAL A O 1
ATOM 1674 N N . GLU A 1 206 ? -9.274 -7.734 9.156 1.00 83.88 206 GLU A N 1
ATOM 1675 C CA . GLU A 1 206 ? -9.110 -9.077 8.577 1.00 83.88 206 GLU A CA 1
ATOM 1676 C C . GLU A 1 206 ? -9.846 -9.236 7.242 1.00 83.88 206 GLU A C 1
ATOM 1678 O O . GLU A 1 206 ? -9.265 -9.732 6.275 1.00 83.88 206 GLU A O 1
ATOM 1683 N N . ILE A 1 207 ? -11.087 -8.747 7.150 1.00 86.62 207 ILE A N 1
ATOM 1684 C CA . ILE A 1 207 ? -11.864 -8.752 5.903 1.00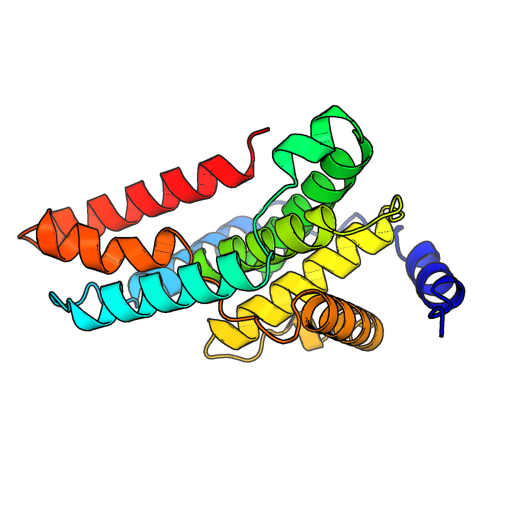 86.62 207 ILE A CA 1
ATOM 1685 C C . ILE A 1 207 ? -11.130 -7.958 4.823 1.00 86.62 207 ILE A C 1
ATOM 1687 O O . ILE A 1 207 ? -10.934 -8.468 3.720 1.00 86.62 207 ILE A O 1
ATOM 1691 N N . ILE A 1 208 ? -10.675 -6.742 5.133 1.00 87.12 208 ILE A N 1
ATOM 1692 C CA . ILE A 1 208 ? -9.921 -5.909 4.189 1.00 87.12 208 ILE A CA 1
ATOM 1693 C C . ILE A 1 208 ? -8.655 -6.635 3.721 1.00 87.12 208 ILE A C 1
ATOM 1695 O O . ILE A 1 208 ? -8.408 -6.711 2.518 1.00 87.12 208 ILE A O 1
ATOM 1699 N N . MET A 1 209 ? -7.886 -7.226 4.637 1.00 82.44 209 MET A N 1
ATOM 1700 C CA . MET A 1 209 ? -6.670 -7.966 4.292 1.00 82.44 209 MET A CA 1
ATOM 1701 C C . MET A 1 209 ? -6.959 -9.210 3.445 1.00 82.44 209 MET A C 1
ATOM 1703 O O . MET A 1 209 ? -6.169 -9.539 2.565 1.00 82.44 209 MET A O 1
ATOM 1707 N N . SER A 1 210 ? -8.100 -9.878 3.636 1.00 81.25 210 SER A N 1
ATOM 1708 C CA . SER A 1 210 ? -8.477 -11.045 2.827 1.00 81.25 210 SER A CA 1
ATOM 1709 C C . SER A 1 210 ? -8.680 -10.713 1.341 1.00 81.25 210 SER A C 1
ATOM 1711 O O . SER A 1 210 ? -8.425 -11.556 0.481 1.00 81.25 210 SER A O 1
ATOM 1713 N N . THR A 1 211 ? -9.044 -9.466 1.014 1.00 80.75 211 THR A N 1
ATOM 1714 C CA . THR A 1 211 ? -9.203 -9.020 -0.384 1.00 80.75 211 THR A CA 1
ATOM 1715 C C . THR A 1 211 ? -7.885 -8.981 -1.160 1.00 80.75 211 THR A C 1
ATOM 1717 O O . THR A 1 211 ? -7.881 -9.000 -2.388 1.00 80.75 211 THR A O 1
ATOM 1720 N N . LEU A 1 212 ? -6.747 -8.976 -0.463 1.00 71.06 212 LEU A N 1
ATOM 1721 C CA . LEU A 1 212 ? -5.427 -8.858 -1.073 1.00 71.06 212 LEU A CA 1
ATOM 1722 C C . LEU A 1 212 ? -5.035 -10.116 -1.862 1.00 71.06 212 LEU A C 1
ATOM 1724 O O . LEU A 1 212 ? -4.399 -10.005 -2.913 1.00 71.06 212 LEU A O 1
ATOM 1728 N N . GLY A 1 213 ? -5.455 -11.294 -1.389 1.00 58.53 213 GLY A N 1
ATOM 1729 C CA . GLY A 1 213 ? -5.145 -12.596 -1.990 1.00 58.53 213 GLY A CA 1
ATOM 1730 C C . GLY A 1 213 ? -6.079 -13.035 -3.124 1.00 58.53 213 GLY A C 1
ATOM 1731 O O . GLY A 1 213 ? -5.846 -14.090 -3.708 1.00 58.53 213 GLY A O 1
ATOM 1732 N N . GLY A 1 214 ? -7.127 -12.264 -3.434 1.00 47.47 214 GLY A N 1
ATOM 1733 C CA . GLY A 1 214 ? -8.132 -12.623 -4.436 1.00 47.47 214 GLY A CA 1
ATOM 1734 C C . GLY A 1 214 ? -8.074 -11.753 -5.690 1.00 47.47 214 GLY A C 1
ATOM 1735 O O . GLY A 1 214 ? -8.438 -10.581 -5.646 1.00 47.47 214 GLY A O 1
ATOM 1736 N N . THR A 1 215 ? -7.624 -12.323 -6.809 1.00 36.59 215 THR A N 1
ATOM 1737 C CA . THR A 1 215 ? -8.195 -12.188 -8.172 1.00 36.59 215 THR A CA 1
ATOM 1738 C C . THR A 1 215 ? -7.484 -13.138 -9.124 1.00 36.59 215 THR A C 1
ATOM 1740 O O . THR A 1 215 ? -6.235 -13.166 -9.109 1.00 36.59 215 THR A O 1
#

pLDDT: mean 75.21, std 17.1, range [30.05, 94.12]

InterPro domains:
  IPR006671 Cyclin, N-terminal [PF00134] (82-156)
  IPR036915 Cyclin-like superfamily [SSF47954] (45-161)
  IPR039361 Cyclin [PTHR10177] (47-190)

Secondary structure (DSSP, 8-state):
-----HHHHHHHHTSTT---S--SHHHHHHHHHHHHHHHTS------HHHHHHHHHHHHHHHHTT----HHHHHHH-THHHHHHHHHHHHHHHHHHHHT--HHHHHHHHHHHHHHHHH--SPPPHHHHHHHHHHHHHHHHHHH-SSPPGGGGSTTHHHHHHHHHHHHHHTTT------HHHHHHHHHHHH--SHHHHHHHHHHHHHHHHHGGG--

Sequence (215 aa):
MAEDWGDIFKNLQMSANEQDILRGDYEREFVHKQILAEETNDIGEDNEDYIEDMLKEEEKIAIAGLTNRLPLRTISLPWLLEARNTAIYNIVYIGGCFGVRKITVYTAMIYVDRFLSSVPKKPILPIAKLLAMACLYLACEQFEEYECQISTSNYIGSIMSMKSNVIRQFRWIVTFVTPIQFIKYFLSRFCRDLSRKVFAKSITVEIIMSTLGGT

Radius of gyration: 18.11 Å; chains: 1; bounding box: 45×40×45 Å